Protein AF-A0A0G1D509-F1 (afdb_monomer_lite)

Radius of gyration: 24.74 Å; chains: 1; bounding box: 56×29×66 Å

Sequence (191 aa):
MTIVWFGVMSFALTGGYLISRYLLAGEQLFSRRLDPVLAIIYCVVIVFVLRYLDRSITSQPIVAKLLPVFLIFDALVIGALYTLGPDTGVVSTADAQAMEYVWQHDKNQPRHCVIADTYPLLALEAISHKQIIGGGFPINEYFAQPELQAIWRKANGTLSASDLQAAFLATGANNCWIVKNGTILNKTDKN

Foldseek 3Di:
DVVVVLVVVLVVLVVVLCCLPPVDPDDCPVNVVCVVVNVVSVVVVVVVVVVCVVVPVDDDPPCVVVVVVVVVVVVVVVVVCVVVDPPPDACDPLLLVLLLVQCVVCVPFPWFAEQEDPRSQVSNCVNSVNPQHPRQFDQDPRRDRVLSVVLNVCVVDDRDPVNVVSRCVRGVGQKHWYADPSDIDIDGDDD

Structure (mmCIF, N/CA/C/O backbone):
data_AF-A0A0G1D509-F1
#
_entry.id   AF-A0A0G1D509-F1
#
loop_
_atom_site.group_PDB
_atom_site.id
_atom_site.type_symbol
_atom_site.label_atom_id
_atom_site.label_alt_id
_atom_site.label_comp_id
_atom_site.label_asym_id
_atom_site.label_entity_id
_atom_site.label_seq_id
_atom_site.pdbx_PDB_ins_code
_atom_site.Cartn_x
_atom_site.Cartn_y
_atom_site.Cartn_z
_atom_site.occupancy
_atom_site.B_iso_or_equiv
_atom_site.auth_seq_id
_atom_site.auth_comp_id
_atom_site.auth_asym_id
_atom_site.auth_atom_id
_atom_site.pdbx_PDB_model_num
ATOM 1 N N . MET A 1 1 ? 15.256 -0.912 -42.390 1.00 46.16 1 MET A N 1
ATOM 2 C CA . MET A 1 1 ? 13.897 -0.358 -42.178 1.00 46.16 1 MET A CA 1
ATOM 3 C C . MET A 1 1 ? 13.283 -0.809 -40.851 1.00 46.16 1 MET A C 1
ATOM 5 O O . MET A 1 1 ? 12.718 0.019 -40.159 1.00 46.16 1 MET A O 1
ATOM 9 N N . THR A 1 2 ? 13.452 -2.069 -40.439 1.00 59.09 2 THR A N 1
ATOM 10 C CA . THR A 1 2 ? 12.907 -2.632 -39.183 1.00 59.09 2 THR A CA 1
ATOM 11 C C . THR A 1 2 ? 13.470 -2.020 -37.892 1.00 59.09 2 THR A C 1
ATOM 13 O O . THR A 1 2 ? 12.724 -1.813 -36.944 1.00 59.09 2 THR A O 1
ATOM 16 N N . ILE A 1 3 ? 14.760 -1.670 -37.861 1.00 59.12 3 ILE A N 1
ATOM 17 C CA . ILE A 1 3 ? 15.440 -1.157 -36.652 1.00 59.12 3 ILE A CA 1
ATOM 18 C C . ILE A 1 3 ? 14.919 0.225 -36.229 1.00 59.12 3 ILE A C 1
ATOM 20 O O . ILE A 1 3 ? 14.718 0.470 -35.044 1.00 59.12 3 ILE A O 1
ATOM 24 N N . VAL A 1 4 ? 14.658 1.115 -37.193 1.00 66.44 4 VAL A N 1
ATOM 25 C CA . VAL A 1 4 ? 14.143 2.468 -36.915 1.00 66.44 4 VAL A CA 1
ATOM 26 C C . VAL A 1 4 ? 12.749 2.388 -36.295 1.00 66.44 4 VAL A C 1
ATOM 28 O O . VAL A 1 4 ? 12.486 3.046 -35.296 1.00 66.44 4 VAL A O 1
ATOM 31 N N . TRP A 1 5 ? 11.887 1.517 -36.822 1.00 67.06 5 TRP A N 1
ATOM 32 C CA . TRP A 1 5 ? 10.554 1.280 -36.265 1.00 67.06 5 TRP A CA 1
ATOM 33 C C . TRP A 1 5 ? 10.597 0.685 -34.859 1.00 67.06 5 TRP A C 1
ATOM 35 O O . TRP A 1 5 ? 9.824 1.107 -34.005 1.00 67.06 5 TRP A O 1
ATOM 45 N N . PHE A 1 6 ? 11.529 -0.234 -34.595 1.00 65.75 6 PHE A N 1
ATOM 46 C CA . PHE A 1 6 ? 11.705 -0.813 -33.262 1.00 65.75 6 PHE A CA 1
ATOM 47 C C . PHE A 1 6 ? 12.167 0.235 -32.240 1.00 65.75 6 PHE A C 1
ATOM 49 O O . PHE A 1 6 ? 11.640 0.293 -31.132 1.00 65.75 6 PHE A O 1
ATOM 56 N N . GLY A 1 7 ? 13.094 1.115 -32.637 1.00 68.44 7 GLY A N 1
ATOM 57 C CA . GLY A 1 7 ? 13.535 2.241 -31.811 1.00 68.44 7 GLY A CA 1
ATOM 58 C C . GLY A 1 7 ? 12.410 3.237 -31.520 1.00 68.44 7 GLY A C 1
ATOM 59 O O . GLY A 1 7 ? 12.233 3.637 -30.373 1.00 68.44 7 GLY A O 1
ATOM 60 N N . VAL A 1 8 ? 11.602 3.580 -32.530 1.00 74.75 8 VAL A N 1
ATOM 61 C CA . VAL A 1 8 ? 10.430 4.459 -32.368 1.00 74.75 8 VAL A CA 1
ATOM 62 C C . VAL A 1 8 ? 9.393 3.833 -31.432 1.00 74.75 8 VAL A C 1
ATOM 64 O O . VAL A 1 8 ? 8.897 4.517 -30.541 1.00 74.75 8 VAL A O 1
ATOM 67 N N . MET A 1 9 ? 9.104 2.534 -31.575 1.00 72.56 9 MET A N 1
ATOM 68 C CA . MET A 1 9 ? 8.184 1.823 -30.678 1.00 72.56 9 MET A CA 1
ATOM 69 C C . MET A 1 9 ? 8.702 1.796 -29.241 1.00 72.56 9 MET A C 1
ATOM 71 O O . MET A 1 9 ? 7.949 2.100 -28.321 1.00 72.56 9 MET A O 1
ATOM 75 N N . SER A 1 10 ? 9.983 1.473 -29.043 1.00 71.94 10 SER A N 1
ATOM 76 C CA . SER A 1 10 ? 10.589 1.432 -27.711 1.00 71.94 10 SER A CA 1
ATOM 77 C C . SER A 1 10 ? 10.540 2.805 -27.044 1.00 71.94 10 SER A C 1
ATOM 79 O O . SER A 1 10 ? 10.120 2.910 -25.899 1.00 71.94 10 SER A O 1
ATOM 81 N N . PHE A 1 11 ? 10.895 3.867 -27.771 1.00 76.88 11 PHE A N 1
ATOM 82 C CA . PHE A 1 11 ? 10.866 5.226 -27.235 1.00 76.88 11 PHE A CA 1
ATOM 83 C C . PHE A 1 11 ? 9.441 5.687 -26.897 1.00 76.88 11 PHE A C 1
ATOM 85 O O . PHE A 1 11 ? 9.217 6.266 -25.836 1.00 76.88 11 PHE A O 1
ATOM 92 N N . ALA A 1 12 ? 8.463 5.385 -27.757 1.00 76.38 12 ALA A N 1
ATOM 93 C CA . ALA A 1 12 ? 7.059 5.707 -27.507 1.00 76.38 12 ALA A CA 1
ATOM 94 C C . ALA A 1 12 ? 6.503 4.970 -26.277 1.00 76.38 12 ALA A C 1
ATOM 96 O O . ALA A 1 12 ? 5.776 5.563 -25.482 1.00 76.38 12 ALA A O 1
ATOM 97 N N . LEU A 1 13 ? 6.873 3.699 -26.089 1.00 73.62 13 LEU A N 1
ATOM 98 C CA . LEU A 1 13 ? 6.431 2.893 -24.951 1.00 73.62 13 LEU A CA 1
ATOM 99 C C . LEU A 1 13 ? 7.068 3.356 -23.637 1.00 73.62 13 LEU A C 1
ATOM 101 O O . LEU A 1 13 ? 6.350 3.541 -22.655 1.00 73.62 13 LEU A O 1
ATOM 105 N N . THR A 1 14 ? 8.377 3.620 -23.617 1.00 70.44 14 THR A N 1
ATOM 106 C CA . THR A 1 14 ? 9.065 4.146 -22.425 1.00 70.44 14 THR A CA 1
ATOM 107 C C . THR A 1 14 ? 8.585 5.560 -22.080 1.00 70.44 14 THR A C 1
ATOM 109 O O . THR A 1 14 ? 8.358 5.872 -20.911 1.00 70.44 14 THR A O 1
ATOM 112 N N . GLY A 1 15 ? 8.353 6.410 -23.086 1.00 74.81 15 GLY A N 1
ATOM 113 C CA . GLY A 1 15 ? 7.783 7.745 -22.893 1.00 74.81 15 GLY A CA 1
ATOM 114 C C . GLY A 1 15 ? 6.358 7.698 -22.336 1.00 74.81 15 GLY A C 1
ATOM 115 O O . GLY A 1 15 ? 6.052 8.382 -21.360 1.00 74.81 15 GLY A O 1
ATOM 116 N N . GLY A 1 16 ? 5.501 6.841 -22.899 1.00 72.50 16 GLY A N 1
ATOM 117 C CA . GLY A 1 16 ? 4.141 6.622 -22.403 1.00 72.50 16 GLY A CA 1
ATOM 118 C C . GLY A 1 16 ? 4.114 6.091 -20.968 1.00 72.50 16 GLY A C 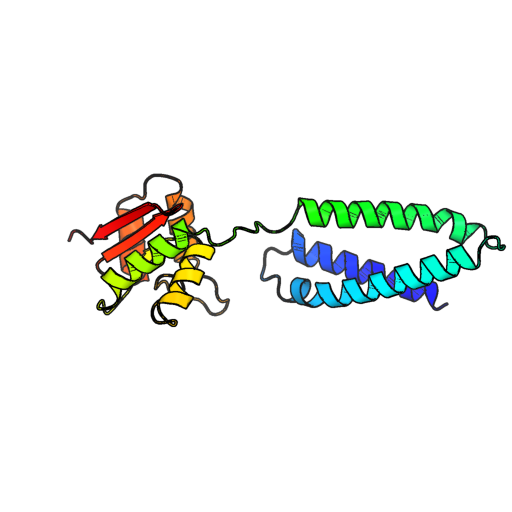1
ATOM 119 O O . GLY A 1 16 ? 3.304 6.543 -20.161 1.00 72.50 16 GLY A O 1
ATOM 120 N N . TYR A 1 17 ? 5.044 5.198 -20.623 1.00 69.25 17 TYR A N 1
ATOM 121 C CA . TYR A 1 17 ? 5.211 4.696 -19.262 1.00 69.25 17 TYR A CA 1
ATOM 122 C C . TYR A 1 17 ? 5.558 5.805 -18.264 1.00 69.25 17 TYR A C 1
ATOM 124 O O . TYR A 1 17 ? 4.909 5.924 -17.226 1.00 69.25 17 TYR A O 1
ATOM 132 N N . LEU A 1 18 ? 6.545 6.646 -18.590 1.00 69.56 18 LEU A N 1
ATOM 133 C CA . LEU A 1 18 ? 6.973 7.751 -17.728 1.00 69.56 18 LEU A CA 1
ATOM 134 C C . LEU A 1 18 ? 5.858 8.779 -17.523 1.00 69.56 18 LEU A C 1
ATOM 136 O O . LEU A 1 18 ? 5.592 9.177 -16.389 1.00 69.56 18 LEU A O 1
ATOM 140 N N . ILE A 1 19 ? 5.169 9.164 -18.600 1.00 71.31 19 ILE A N 1
ATOM 141 C CA . ILE A 1 19 ? 4.036 10.092 -18.526 1.00 71.31 19 ILE A CA 1
ATOM 142 C C . ILE A 1 19 ? 2.928 9.488 -17.656 1.00 71.31 19 ILE A C 1
ATOM 144 O O . ILE A 1 19 ? 2.449 10.134 -16.725 1.00 71.31 19 ILE A O 1
ATOM 148 N N . SER A 1 20 ? 2.574 8.222 -17.887 1.00 66.81 20 SER A N 1
ATOM 149 C CA . SER A 1 20 ? 1.531 7.541 -17.118 1.00 66.81 20 SER A CA 1
ATOM 150 C C . SER A 1 20 ? 1.877 7.362 -15.641 1.00 66.81 20 SER A C 1
ATOM 152 O O . SER A 1 20 ? 0.960 7.337 -14.827 1.00 66.81 20 SER A O 1
ATOM 154 N N . ARG A 1 21 ? 3.154 7.178 -15.290 1.00 65.62 21 ARG A N 1
ATOM 155 C CA . ARG A 1 21 ? 3.567 6.867 -13.915 1.00 65.62 21 ARG A CA 1
ATOM 156 C C . ARG A 1 21 ? 3.859 8.112 -13.076 1.00 65.62 21 ARG A C 1
ATOM 158 O O . ARG A 1 21 ? 3.594 8.084 -11.878 1.00 65.62 21 ARG A O 1
ATOM 165 N N . TYR A 1 22 ? 4.383 9.178 -13.688 1.00 64.00 22 TYR A N 1
ATOM 166 C CA . TYR A 1 22 ? 4.860 10.370 -12.971 1.00 64.00 22 TYR A CA 1
ATOM 167 C C . TYR A 1 22 ? 4.062 11.651 -13.247 1.00 64.00 22 TYR A C 1
ATOM 169 O O . TYR A 1 22 ? 4.035 12.526 -12.386 1.00 64.00 22 TYR A O 1
ATOM 177 N N . LEU A 1 23 ? 3.424 11.791 -14.417 1.00 63.00 23 LEU A N 1
ATOM 178 C CA . LEU A 1 23 ? 2.648 12.992 -14.771 1.00 63.00 23 LEU A CA 1
ATOM 179 C C . LEU A 1 23 ? 1.145 12.813 -14.531 1.00 63.00 23 LEU A C 1
ATOM 181 O O . LEU A 1 23 ? 0.482 13.752 -14.094 1.00 63.00 23 LEU A O 1
ATOM 185 N N . LEU A 1 24 ? 0.597 11.623 -14.791 1.00 60.22 24 LEU A N 1
ATOM 186 C CA . LEU A 1 24 ? -0.797 11.316 -14.473 1.00 60.22 24 LEU A CA 1
ATOM 187 C C . LEU A 1 24 ? -0.917 10.819 -13.028 1.00 60.22 24 LEU A C 1
ATOM 189 O O . LEU A 1 24 ? -0.573 9.683 -12.710 1.00 60.22 24 LEU A O 1
ATOM 193 N N . ALA A 1 25 ? -1.442 11.675 -12.152 1.00 47.66 25 ALA A N 1
ATOM 194 C CA . ALA A 1 25 ? -1.875 11.287 -10.814 1.00 47.66 25 ALA A CA 1
ATOM 195 C C . ALA A 1 25 ? -3.217 10.536 -10.916 1.00 47.66 25 ALA A C 1
ATOM 197 O O . ALA A 1 25 ? -4.285 11.141 -10.875 1.00 47.66 25 ALA A O 1
ATOM 198 N N . GLY A 1 26 ? -3.157 9.218 -11.115 1.00 58.62 26 GLY A N 1
ATOM 199 C CA . GLY A 1 26 ? -4.321 8.336 -11.234 1.00 58.62 26 GLY A CA 1
ATOM 200 C C . GLY A 1 26 ? -3.933 6.856 -11.170 1.00 58.62 26 GLY A C 1
ATOM 201 O O . GLY A 1 26 ? -2.751 6.523 -11.083 1.00 58.62 26 GLY A O 1
ATOM 202 N N . GLU A 1 27 ? -4.923 5.960 -11.186 1.00 53.75 27 GLU A N 1
ATOM 203 C CA . GLU A 1 27 ? -4.713 4.511 -11.076 1.00 53.75 27 GLU A CA 1
ATOM 204 C C . GLU A 1 27 ? -3.703 3.987 -12.113 1.00 53.75 27 GLU A C 1
ATOM 206 O O . GLU A 1 27 ? -3.937 3.993 -13.322 1.00 53.75 27 GLU A O 1
ATOM 211 N N . GLN A 1 28 ? -2.577 3.459 -11.631 1.00 59.22 28 GLN A N 1
ATOM 212 C CA . GLN A 1 28 ? -1.469 2.953 -12.450 1.00 59.22 28 GLN A CA 1
ATOM 213 C C . GLN A 1 28 ? -1.750 1.565 -13.068 1.00 59.22 28 GLN A C 1
ATOM 215 O O . GLN A 1 28 ? -0.838 0.768 -13.277 1.00 59.22 28 GLN A O 1
ATOM 220 N N . LEU A 1 29 ? -3.011 1.237 -13.372 1.00 51.28 29 LEU A N 1
ATOM 221 C CA . LEU A 1 29 ? -3.406 -0.058 -13.948 1.00 51.28 29 LEU A CA 1
ATOM 222 C C . LEU A 1 29 ? -2.736 -0.316 -15.304 1.00 51.28 29 LEU A C 1
ATOM 224 O O . LEU A 1 29 ? -2.308 -1.438 -15.577 1.00 51.28 29 LEU A O 1
ATOM 228 N N . PHE A 1 30 ? -2.615 0.720 -16.138 1.00 52.19 30 PHE A N 1
ATOM 229 C CA . PHE A 1 30 ? -1.952 0.615 -17.437 1.00 52.19 30 PHE A CA 1
ATOM 230 C C . PHE A 1 30 ? -0.434 0.484 -17.313 1.00 52.19 30 PHE A C 1
ATOM 232 O O . PHE A 1 30 ? 0.132 -0.383 -17.973 1.00 52.19 30 PHE A O 1
ATOM 239 N N . SER A 1 31 ? 0.228 1.265 -16.449 1.00 59.69 31 SER A N 1
ATOM 240 C CA . SER A 1 31 ? 1.685 1.146 -16.279 1.00 59.69 31 SER A CA 1
ATOM 241 C C . SER A 1 31 ? 2.066 -0.204 -15.661 1.00 59.69 31 SER A C 1
ATOM 243 O O . SER A 1 31 ? 2.977 -0.862 -16.155 1.00 59.69 31 SER A O 1
ATOM 245 N N . ARG A 1 32 ? 1.277 -0.705 -14.699 1.00 57.41 32 ARG A N 1
ATOM 246 C CA . ARG A 1 32 ? 1.476 -2.024 -14.077 1.00 57.41 32 ARG A CA 1
ATOM 247 C C . ARG A 1 32 ? 1.313 -3.184 -15.065 1.00 57.41 32 ARG A C 1
ATOM 249 O O . ARG A 1 32 ? 1.954 -4.218 -14.913 1.00 57.41 32 ARG A O 1
ATOM 256 N N . ARG A 1 33 ? 0.466 -3.026 -16.089 1.00 58.03 33 ARG A N 1
ATOM 257 C CA . ARG A 1 33 ? 0.326 -3.994 -17.196 1.00 58.03 33 ARG A CA 1
ATOM 258 C C . ARG A 1 33 ? 1.384 -3.813 -18.287 1.00 58.03 33 ARG A C 1
ATOM 260 O O . ARG A 1 33 ? 1.625 -4.752 -19.042 1.00 58.03 33 ARG A O 1
ATOM 267 N N . LEU A 1 34 ? 2.013 -2.641 -18.370 1.00 65.94 34 LEU A N 1
ATOM 268 C CA . LEU A 1 34 ? 3.087 -2.348 -19.318 1.00 65.94 34 LEU A CA 1
ATOM 269 C C . LEU A 1 34 ? 4.451 -2.875 -18.838 1.00 65.94 34 LEU A C 1
ATOM 271 O O . LEU A 1 34 ? 5.291 -3.177 -19.680 1.00 65.94 34 LEU A O 1
ATOM 275 N N . ASP A 1 35 ? 4.655 -3.054 -17.528 1.00 65.94 35 ASP A N 1
ATOM 276 C CA . ASP A 1 35 ? 5.882 -3.622 -16.937 1.00 65.94 35 ASP A CA 1
ATOM 277 C C . ASP A 1 35 ? 6.350 -4.935 -17.609 1.00 65.94 35 ASP A C 1
ATOM 279 O O . ASP A 1 35 ? 7.491 -4.988 -18.079 1.00 65.94 35 ASP A O 1
ATOM 283 N N . PRO A 1 36 ? 5.516 -5.991 -17.745 1.00 64.56 36 PRO A N 1
ATOM 284 C CA . PRO A 1 36 ? 5.942 -7.222 -18.415 1.00 64.56 36 PRO A CA 1
ATOM 285 C C . PRO A 1 36 ? 6.199 -7.031 -19.918 1.00 64.56 36 PRO A C 1
ATOM 287 O O . PRO A 1 36 ? 7.058 -7.705 -20.486 1.00 64.56 36 PRO A O 1
ATOM 290 N N . VAL A 1 37 ? 5.494 -6.101 -20.573 1.00 72.06 37 VAL A N 1
ATOM 291 C CA . VAL A 1 37 ? 5.685 -5.798 -22.003 1.00 72.06 37 VAL A CA 1
ATOM 292 C C . VAL A 1 37 ? 7.029 -5.105 -22.229 1.00 72.06 37 VAL A C 1
ATOM 294 O O . VAL A 1 37 ? 7.776 -5.491 -23.129 1.00 72.06 37 VAL A O 1
ATOM 297 N N . LEU A 1 38 ? 7.373 -4.131 -21.383 1.00 67.38 38 LEU A N 1
ATOM 298 C CA . LEU A 1 38 ? 8.674 -3.468 -21.398 1.00 67.38 38 LEU A CA 1
ATOM 299 C C . LEU A 1 38 ? 9.801 -4.462 -21.113 1.00 67.38 38 LEU A C 1
ATOM 301 O O . LEU A 1 38 ? 10.796 -4.456 -21.832 1.00 67.38 38 LEU A O 1
ATOM 305 N N . ALA A 1 39 ? 9.630 -5.367 -20.144 1.00 70.25 39 ALA A N 1
ATOM 306 C CA . ALA A 1 39 ? 10.624 -6.396 -19.840 1.00 70.25 39 ALA A CA 1
ATOM 307 C C . ALA A 1 39 ? 10.943 -7.283 -21.058 1.00 70.25 39 ALA A C 1
ATOM 309 O O . ALA A 1 39 ? 12.111 -7.521 -21.361 1.00 70.25 39 ALA A O 1
ATOM 310 N N . ILE A 1 40 ? 9.924 -7.719 -21.809 1.00 73.00 40 ILE A N 1
ATOM 311 C CA . ILE A 1 40 ? 10.120 -8.514 -23.032 1.00 73.00 40 ILE A CA 1
ATOM 312 C C . ILE A 1 40 ? 10.859 -7.703 -24.104 1.00 73.00 40 ILE A C 1
ATOM 314 O O . ILE A 1 40 ? 11.787 -8.219 -24.730 1.00 73.00 40 ILE A O 1
ATOM 318 N N . ILE A 1 41 ? 10.484 -6.437 -24.306 1.00 73.12 41 ILE A N 1
ATOM 319 C CA . ILE A 1 41 ? 11.158 -5.548 -25.265 1.00 73.12 41 ILE A CA 1
ATOM 320 C C . ILE A 1 41 ? 12.630 -5.372 -24.879 1.00 73.12 41 ILE A C 1
ATOM 322 O O . ILE A 1 41 ? 13.500 -5.510 -25.739 1.00 73.12 41 ILE A O 1
ATOM 326 N N . TYR A 1 42 ? 12.923 -5.169 -23.594 1.00 74.06 42 TYR A N 1
ATOM 327 C CA . TYR A 1 42 ? 14.289 -5.089 -23.087 1.00 74.06 42 TYR A CA 1
ATOM 328 C C . TYR A 1 42 ? 15.072 -6.383 -23.298 1.00 74.06 42 TYR A C 1
ATOM 330 O O . TYR A 1 42 ? 16.204 -6.330 -23.775 1.00 74.06 42 TYR A O 1
ATOM 338 N N . CYS A 1 43 ? 14.482 -7.553 -23.045 1.00 72.06 43 CYS A N 1
ATOM 339 C CA . CYS A 1 43 ? 15.130 -8.832 -23.338 1.00 72.06 43 CYS A CA 1
ATOM 340 C C . CYS A 1 43 ? 15.473 -8.977 -24.829 1.00 72.06 43 CYS A C 1
ATOM 342 O O . CYS A 1 43 ? 16.577 -9.408 -25.163 1.00 72.06 43 CYS A O 1
ATOM 344 N N . VAL A 1 44 ? 14.568 -8.583 -25.732 1.00 75.31 44 VAL A N 1
ATOM 345 C CA . VAL A 1 44 ? 14.817 -8.610 -27.183 1.00 75.31 44 VAL A CA 1
ATOM 346 C C . VAL A 1 44 ? 15.945 -7.650 -27.564 1.00 75.31 44 VAL A C 1
ATOM 348 O O . VAL A 1 44 ? 16.834 -8.033 -28.326 1.00 75.31 44 VAL A O 1
ATOM 351 N N . VAL A 1 45 ? 15.951 -6.435 -27.007 1.00 74.75 45 VAL A N 1
ATOM 352 C CA . VAL A 1 45 ? 17.018 -5.449 -27.229 1.00 74.75 45 VAL A CA 1
ATOM 353 C C . VAL A 1 45 ? 18.358 -5.980 -26.719 1.00 74.75 45 VAL A C 1
ATOM 355 O O . VAL A 1 45 ? 19.328 -5.946 -27.468 1.00 74.75 45 VAL A O 1
ATOM 358 N N . ILE A 1 46 ? 18.424 -6.551 -25.514 1.00 72.44 46 ILE A N 1
ATOM 359 C CA . ILE A 1 46 ? 19.658 -7.119 -24.948 1.00 72.44 46 ILE A CA 1
ATOM 360 C C . ILE A 1 46 ? 20.181 -8.270 -25.812 1.00 72.44 46 ILE A C 1
ATOM 362 O O . ILE A 1 46 ? 21.352 -8.269 -26.181 1.00 72.44 46 ILE A O 1
ATOM 366 N N . VAL A 1 47 ? 19.332 -9.230 -26.198 1.00 73.00 47 VAL A N 1
ATOM 367 C CA . VAL A 1 47 ? 19.740 -10.348 -27.070 1.00 73.00 47 VAL A CA 1
ATOM 368 C C . VAL A 1 47 ? 20.244 -9.836 -28.420 1.00 73.00 47 VAL A C 1
ATOM 370 O O . VAL A 1 47 ? 21.234 -10.347 -28.948 1.00 73.00 47 VAL A O 1
ATOM 373 N N . PHE A 1 48 ? 19.601 -8.806 -28.972 1.00 70.62 48 PHE A N 1
ATOM 374 C CA . PHE A 1 48 ? 20.019 -8.179 -30.222 1.00 70.62 48 PHE A CA 1
ATOM 375 C C . PHE A 1 48 ? 21.360 -7.445 -30.083 1.00 70.62 48 PHE A C 1
ATOM 377 O O . PHE A 1 48 ? 22.235 -7.606 -30.933 1.00 70.62 48 PHE A O 1
ATOM 384 N N . VAL A 1 49 ? 21.555 -6.695 -28.996 1.00 68.75 49 VAL A N 1
ATOM 385 C CA . VAL A 1 49 ? 22.812 -6.008 -28.673 1.00 68.75 49 VAL A CA 1
ATOM 386 C C . VAL A 1 49 ? 23.947 -7.008 -28.477 1.00 68.75 49 VAL A C 1
ATOM 388 O O . VAL A 1 49 ? 25.009 -6.826 -29.062 1.00 68.75 49 VAL A O 1
ATOM 391 N N . LEU A 1 50 ? 23.724 -8.094 -27.736 1.00 69.19 50 LEU A N 1
ATOM 392 C CA . LEU A 1 50 ? 24.720 -9.149 -27.532 1.00 69.19 50 LEU A CA 1
ATOM 393 C C . LEU A 1 50 ? 25.089 -9.838 -28.852 1.00 69.19 50 LEU A C 1
ATOM 395 O O . LEU A 1 50 ? 26.269 -10.000 -29.144 1.00 69.19 50 LEU A O 1
ATOM 399 N N . ARG A 1 51 ? 24.101 -10.164 -29.699 1.00 66.19 51 ARG A N 1
ATOM 400 C CA . ARG A 1 51 ? 24.327 -10.696 -31.059 1.00 66.19 51 ARG A CA 1
ATOM 401 C C . ARG A 1 51 ? 25.091 -9.717 -31.954 1.00 66.19 51 ARG A C 1
ATOM 403 O O . ARG A 1 51 ? 25.840 -10.148 -32.827 1.00 66.19 51 ARG A O 1
ATOM 410 N N . TYR A 1 52 ? 24.879 -8.413 -31.779 1.00 63.03 52 TYR A N 1
ATOM 411 C CA . TYR A 1 52 ? 25.564 -7.376 -32.547 1.00 63.03 52 TYR A CA 1
ATOM 412 C C . TYR A 1 52 ? 27.000 -7.154 -32.061 1.00 63.03 52 TYR A C 1
ATOM 414 O O . TYR A 1 52 ? 27.894 -7.029 -32.890 1.00 63.03 52 TYR A O 1
ATOM 422 N N . LEU A 1 53 ? 27.239 -7.161 -30.746 1.00 63.62 53 LEU A N 1
ATOM 423 C CA . LEU A 1 53 ? 28.582 -7.132 -30.156 1.00 63.62 53 LEU A CA 1
ATOM 424 C C . LEU A 1 53 ? 29.399 -8.354 -30.591 1.00 63.62 53 LEU A C 1
ATOM 426 O O . LEU A 1 53 ? 30.543 -8.197 -31.007 1.00 63.62 53 LEU A O 1
ATOM 430 N N . ASP A 1 54 ? 28.779 -9.535 -30.599 1.00 66.25 54 ASP A N 1
ATOM 431 C CA . ASP A 1 54 ? 29.380 -10.787 -31.076 1.00 66.25 54 ASP A CA 1
ATOM 432 C C . ASP A 1 54 ? 29.737 -10.729 -32.575 1.00 66.25 54 ASP A C 1
ATOM 434 O O . ASP A 1 54 ? 30.792 -11.194 -33.003 1.00 66.25 54 ASP A O 1
ATOM 438 N N . ARG A 1 55 ? 28.908 -10.068 -33.399 1.00 55.97 55 ARG A N 1
ATOM 439 C CA . ARG A 1 55 ? 29.190 -9.881 -34.832 1.00 55.97 55 ARG A CA 1
ATOM 440 C C . ARG A 1 55 ? 30.021 -8.647 -35.176 1.00 55.97 55 ARG A C 1
ATOM 442 O O . ARG A 1 55 ? 30.427 -8.544 -36.334 1.00 55.97 55 ARG A O 1
ATOM 449 N N . SER A 1 56 ? 30.307 -7.735 -34.240 1.00 50.59 56 SER A N 1
ATOM 450 C CA . SER A 1 56 ? 30.868 -6.415 -34.553 1.00 50.59 56 SER A CA 1
ATOM 451 C C . SER A 1 56 ? 32.226 -6.100 -33.905 1.00 50.59 56 SER A C 1
ATOM 453 O O . SER A 1 56 ? 32.425 -5.039 -33.318 1.00 50.59 56 SER A O 1
ATOM 455 N N . ILE A 1 57 ? 33.206 -6.929 -34.258 1.00 49.00 57 ILE A N 1
ATOM 456 C CA . ILE A 1 57 ? 34.482 -6.473 -34.852 1.00 49.00 57 ILE A CA 1
ATOM 457 C C . ILE A 1 57 ? 34.253 -5.956 -36.316 1.00 49.00 57 ILE A C 1
ATOM 459 O O . ILE A 1 57 ? 35.179 -5.784 -37.099 1.00 49.00 57 ILE A O 1
ATOM 463 N N . THR A 1 58 ? 33.014 -5.636 -36.726 1.00 53.03 58 THR A N 1
ATOM 464 C CA . THR A 1 58 ? 32.582 -5.585 -38.136 1.00 53.03 58 THR A 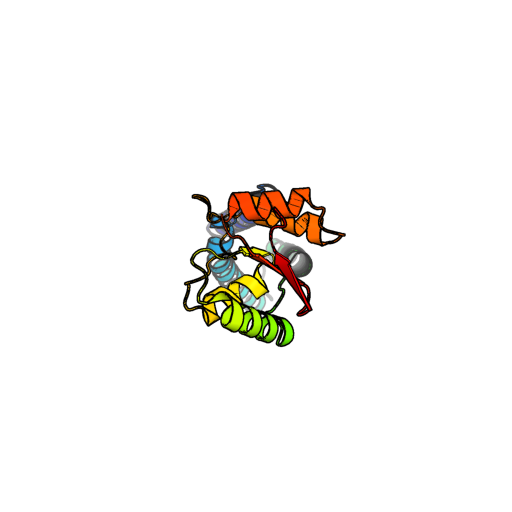CA 1
ATOM 465 C C . THR A 1 58 ? 31.784 -4.321 -38.509 1.00 53.03 58 THR A C 1
ATOM 467 O O . THR A 1 58 ? 30.573 -4.214 -38.336 1.00 53.03 58 THR A O 1
ATOM 470 N N . SER A 1 59 ? 32.495 -3.418 -39.188 1.00 56.59 59 SER A N 1
ATOM 471 C CA . SER A 1 59 ? 32.121 -2.603 -40.366 1.00 56.59 59 SER A CA 1
ATOM 472 C C . SER A 1 59 ? 31.062 -1.483 -40.341 1.00 56.59 59 SER A C 1
ATOM 474 O O . SER A 1 59 ? 31.069 -0.703 -41.292 1.00 56.59 59 SER A O 1
ATOM 476 N N . GLN A 1 60 ? 30.201 -1.306 -39.328 1.00 59.53 60 GLN A N 1
ATOM 477 C CA . GLN A 1 60 ? 29.241 -0.174 -39.327 1.00 59.53 60 GLN A CA 1
ATOM 478 C C . GLN A 1 60 ? 29.528 0.880 -38.234 1.00 59.53 60 GLN A C 1
ATOM 480 O O . GLN A 1 60 ? 29.188 0.674 -37.066 1.00 59.53 60 GLN A O 1
ATOM 485 N N . PRO A 1 61 ? 30.112 2.047 -38.590 1.00 63.16 61 PRO A N 1
ATOM 486 C CA . PRO A 1 61 ? 30.682 2.996 -37.624 1.00 63.16 61 PRO A CA 1
ATOM 487 C C . PRO A 1 61 ? 29.647 3.815 -36.839 1.00 63.16 61 PRO A C 1
ATOM 489 O O . PRO A 1 61 ? 29.969 4.354 -35.783 1.00 63.16 61 PRO A O 1
ATOM 492 N N . ILE A 1 62 ? 28.414 3.937 -37.338 1.00 64.69 62 ILE A N 1
ATOM 493 C CA . ILE A 1 62 ? 27.367 4.758 -36.705 1.00 64.69 62 ILE A CA 1
ATOM 494 C C . ILE A 1 62 ? 26.714 4.008 -35.538 1.00 64.69 62 ILE A C 1
ATOM 496 O O . ILE A 1 62 ? 26.550 4.564 -34.454 1.00 64.69 62 ILE A O 1
ATOM 500 N N . VAL A 1 63 ? 26.401 2.724 -35.727 1.00 59.94 63 VAL A N 1
ATOM 501 C CA . VAL A 1 63 ? 25.750 1.894 -34.701 1.00 59.94 63 VAL A CA 1
ATOM 502 C C . VAL A 1 63 ? 26.694 1.640 -33.521 1.00 59.94 63 VAL A C 1
ATOM 504 O O . VAL A 1 63 ? 26.268 1.724 -32.372 1.00 59.94 63 VAL A O 1
ATOM 507 N N . ALA A 1 64 ? 27.993 1.442 -33.783 1.00 63.47 64 ALA A N 1
ATOM 508 C CA . ALA A 1 64 ? 29.011 1.273 -32.742 1.00 63.47 64 ALA A CA 1
ATOM 509 C C . ALA A 1 64 ? 29.162 2.504 -31.824 1.00 63.47 64 ALA A C 1
ATOM 511 O O . ALA A 1 64 ? 29.509 2.359 -30.656 1.00 63.47 64 ALA A O 1
ATOM 512 N N . LYS A 1 65 ? 28.877 3.712 -32.332 1.00 67.19 65 LYS A N 1
ATOM 513 C CA . LYS A 1 65 ? 28.938 4.959 -31.550 1.00 67.19 65 LYS A CA 1
ATOM 514 C C . LYS A 1 65 ? 27.660 5.233 -30.756 1.00 67.19 65 LYS A C 1
ATOM 516 O O . LYS A 1 65 ? 27.738 5.796 -29.671 1.00 67.19 65 LYS A O 1
ATOM 521 N N . LEU A 1 66 ? 26.497 4.842 -31.279 1.00 67.31 66 LEU A N 1
ATOM 522 C CA . LEU A 1 66 ? 25.199 5.097 -30.640 1.00 67.31 66 LEU A CA 1
ATOM 523 C C . LEU A 1 66 ? 24.829 4.055 -29.576 1.00 67.31 66 LEU A C 1
ATOM 525 O O . LEU A 1 66 ? 24.142 4.388 -28.614 1.00 67.31 66 LEU A O 1
ATOM 529 N N . LEU A 1 67 ? 25.311 2.818 -29.712 1.00 69.00 67 LEU A N 1
ATOM 530 C CA . LEU A 1 67 ? 25.054 1.739 -28.758 1.00 69.00 67 LEU A CA 1
ATOM 531 C C . LEU A 1 67 ? 25.456 2.063 -27.301 1.00 69.00 67 LEU A C 1
ATOM 533 O O . LEU A 1 67 ? 24.615 1.887 -26.421 1.00 69.00 67 LEU A O 1
ATOM 537 N N . PRO A 1 68 ? 26.678 2.555 -27.000 1.00 69.44 68 PRO A N 1
ATOM 538 C CA . PRO A 1 68 ? 27.049 2.882 -25.623 1.00 69.44 68 PRO A CA 1
ATOM 539 C C . PRO A 1 68 ? 26.219 4.040 -25.056 1.00 69.44 68 PRO A C 1
ATOM 541 O O . PRO A 1 68 ? 25.874 4.015 -23.881 1.00 69.44 68 PRO A O 1
ATOM 544 N N . VAL A 1 69 ? 25.838 5.019 -25.885 1.00 72.56 69 VAL A N 1
ATOM 545 C CA . VAL A 1 69 ? 24.970 6.133 -25.467 1.00 72.56 69 VAL A CA 1
ATOM 546 C C . VAL A 1 69 ? 23.590 5.616 -25.065 1.00 72.56 69 VAL A C 1
ATOM 548 O O . VAL A 1 69 ? 23.064 6.020 -24.032 1.00 72.56 69 VAL A O 1
ATOM 551 N N . PHE A 1 70 ? 23.031 4.685 -25.842 1.00 70.56 70 PHE A N 1
ATOM 552 C CA . PHE A 1 70 ? 21.759 4.045 -25.520 1.00 70.56 70 PHE A CA 1
ATOM 553 C C . PHE A 1 70 ? 21.839 3.234 -24.219 1.00 70.56 70 PHE A C 1
ATOM 555 O O . PHE A 1 70 ? 20.981 3.398 -23.362 1.00 70.56 70 PHE A O 1
ATOM 562 N N . LEU A 1 71 ? 22.891 2.429 -24.024 1.00 70.62 71 LEU A N 1
ATOM 563 C CA . LEU A 1 71 ? 23.075 1.642 -22.795 1.00 70.62 71 LEU A CA 1
ATOM 564 C C . LEU A 1 71 ? 23.254 2.519 -21.548 1.00 70.62 71 LEU A C 1
ATOM 566 O O . LEU A 1 71 ? 22.715 2.196 -20.493 1.00 70.62 71 LEU A O 1
ATOM 570 N N . ILE A 1 72 ? 23.984 3.634 -21.659 1.00 75.31 72 ILE A N 1
ATOM 571 C CA . ILE A 1 72 ? 24.157 4.590 -20.555 1.00 75.31 72 ILE A CA 1
ATOM 572 C C . ILE A 1 72 ? 22.826 5.271 -20.224 1.00 75.31 72 ILE A C 1
ATOM 574 O O . ILE A 1 72 ? 22.477 5.386 -19.051 1.00 75.31 72 ILE A O 1
ATOM 578 N N . PHE A 1 73 ? 22.077 5.703 -21.241 1.00 75.81 73 PHE A N 1
ATOM 579 C CA . PHE A 1 73 ? 20.753 6.293 -21.050 1.00 75.81 73 PHE A CA 1
ATOM 580 C C . PHE A 1 73 ? 19.801 5.310 -20.361 1.00 75.81 73 PHE A C 1
ATOM 582 O O . PHE A 1 73 ? 19.126 5.671 -19.402 1.00 75.81 73 PHE A O 1
ATOM 589 N N . ASP A 1 74 ? 19.801 4.055 -20.801 1.00 70.38 74 ASP A N 1
ATOM 590 C CA . ASP A 1 74 ? 18.931 3.017 -20.262 1.00 70.38 74 ASP A CA 1
ATOM 591 C C . ASP A 1 74 ? 19.289 2.648 -18.815 1.00 70.38 74 ASP A C 1
ATOM 593 O O . ASP A 1 74 ? 18.417 2.586 -17.949 1.00 70.38 74 ASP A O 1
ATOM 597 N N . ALA A 1 75 ? 20.584 2.529 -18.504 1.00 73.50 75 ALA A N 1
ATOM 598 C CA . ALA A 1 75 ? 21.060 2.336 -17.135 1.00 73.50 75 ALA A CA 1
ATOM 599 C C . ALA A 1 75 ? 20.639 3.486 -16.203 1.00 73.50 75 ALA A C 1
ATOM 601 O O . ALA A 1 75 ? 20.298 3.253 -15.043 1.00 73.50 75 ALA A O 1
ATOM 602 N N . LEU A 1 76 ? 20.622 4.722 -16.710 1.00 75.44 76 LEU A N 1
ATOM 603 C CA . LEU A 1 76 ? 20.202 5.899 -15.951 1.00 75.44 76 LEU A CA 1
ATOM 604 C C . LEU A 1 76 ? 18.686 5.894 -15.701 1.00 75.44 76 LEU A C 1
ATOM 606 O O . LEU A 1 76 ? 18.253 6.176 -14.585 1.00 75.44 76 LEU A O 1
ATOM 610 N N . VAL A 1 77 ? 17.883 5.507 -16.699 1.00 72.25 77 VAL A N 1
ATOM 611 C CA . VAL A 1 77 ? 16.422 5.368 -16.568 1.00 72.25 77 VAL A CA 1
ATOM 612 C C . VAL A 1 77 ? 16.057 4.241 -15.600 1.00 72.25 77 VAL A C 1
ATOM 614 O O . VAL A 1 77 ? 15.247 4.455 -14.701 1.00 72.25 77 VAL A O 1
ATOM 617 N N . ILE A 1 78 ? 16.680 3.065 -15.721 1.00 68.25 78 ILE A N 1
ATOM 618 C CA . ILE A 1 78 ? 16.464 1.938 -14.801 1.00 68.25 78 ILE A CA 1
ATOM 619 C C . ILE A 1 78 ? 16.887 2.327 -13.380 1.00 68.25 78 ILE A C 1
ATOM 621 O O . ILE A 1 78 ? 16.145 2.080 -12.430 1.00 68.25 78 ILE A O 1
ATOM 625 N N . GLY A 1 79 ? 18.037 2.989 -13.228 1.00 71.19 79 GLY A N 1
ATOM 626 C CA . GLY A 1 79 ? 18.498 3.500 -11.938 1.00 71.19 79 GLY A CA 1
ATOM 627 C C . GLY A 1 79 ? 17.496 4.466 -11.302 1.00 71.19 79 GLY A C 1
ATOM 628 O O . GLY A 1 79 ? 17.168 4.314 -10.129 1.00 71.19 79 GLY A O 1
ATOM 629 N N . ALA A 1 80 ? 16.951 5.404 -12.081 1.00 69.06 80 ALA A N 1
ATOM 630 C CA . ALA A 1 80 ? 15.926 6.335 -11.612 1.00 69.06 80 ALA A CA 1
ATOM 631 C C . ALA A 1 80 ? 14.619 5.626 -11.218 1.00 69.06 80 ALA A C 1
ATOM 633 O O . ALA A 1 80 ? 14.009 5.976 -10.212 1.00 69.06 80 ALA A O 1
ATOM 634 N N . LEU A 1 81 ? 14.197 4.603 -11.966 1.00 64.12 81 LEU A N 1
ATOM 635 C CA . LEU A 1 81 ? 13.008 3.811 -11.632 1.00 64.12 81 LEU A CA 1
ATOM 636 C C . LEU A 1 81 ? 13.181 3.016 -10.331 1.00 64.12 81 LEU A C 1
ATOM 638 O O . LEU A 1 81 ? 12.224 2.889 -9.570 1.00 64.12 81 LEU A O 1
ATOM 642 N N . TYR A 1 82 ? 14.384 2.501 -10.065 1.00 62.09 82 TYR A N 1
ATOM 643 C CA . TYR A 1 82 ? 14.693 1.793 -8.821 1.00 62.09 82 TYR A CA 1
ATOM 644 C C . TYR A 1 82 ? 14.757 2.729 -7.612 1.00 62.09 82 TYR A C 1
ATOM 646 O O . TYR A 1 82 ? 14.270 2.369 -6.544 1.00 62.09 82 TYR A O 1
ATOM 654 N N . THR A 1 83 ? 15.324 3.930 -7.759 1.00 64.81 83 THR A N 1
ATOM 655 C CA . THR A 1 83 ? 15.396 4.900 -6.651 1.00 64.81 83 THR A CA 1
ATOM 656 C C . THR A 1 83 ? 14.057 5.570 -6.362 1.00 64.81 83 THR A C 1
ATOM 658 O O . THR A 1 83 ? 13.793 5.928 -5.219 1.00 64.81 83 THR A O 1
ATOM 661 N N . LEU A 1 84 ? 13.194 5.697 -7.371 1.00 60.72 84 LEU A N 1
ATOM 662 C CA . LEU A 1 84 ? 11.816 6.181 -7.248 1.00 60.72 84 LEU A CA 1
ATOM 663 C C . LEU A 1 84 ? 10.812 5.042 -6.998 1.00 60.72 84 LEU A C 1
ATOM 665 O O . LEU A 1 84 ? 9.609 5.234 -7.193 1.00 60.72 84 LEU A O 1
ATOM 669 N N . GLY A 1 85 ? 11.302 3.852 -6.637 1.00 50.75 85 GLY A N 1
ATOM 670 C CA . GLY A 1 85 ? 10.484 2.669 -6.408 1.00 50.75 85 GLY A CA 1
ATOM 671 C C . GLY A 1 85 ? 9.359 2.927 -5.396 1.00 50.75 85 GLY A C 1
ATOM 672 O O . GLY A 1 85 ? 9.499 3.779 -4.518 1.00 50.75 85 GLY A O 1
ATOM 673 N N . PRO A 1 86 ? 8.221 2.222 -5.528 1.00 50.38 86 PRO A N 1
ATOM 674 C CA . PRO A 1 86 ? 7.100 2.383 -4.610 1.00 50.38 86 PRO A CA 1
ATOM 675 C C . PRO A 1 86 ? 7.542 2.060 -3.182 1.00 50.38 86 PRO A C 1
ATOM 677 O O . PRO A 1 86 ? 8.431 1.235 -2.985 1.00 50.38 86 PRO A O 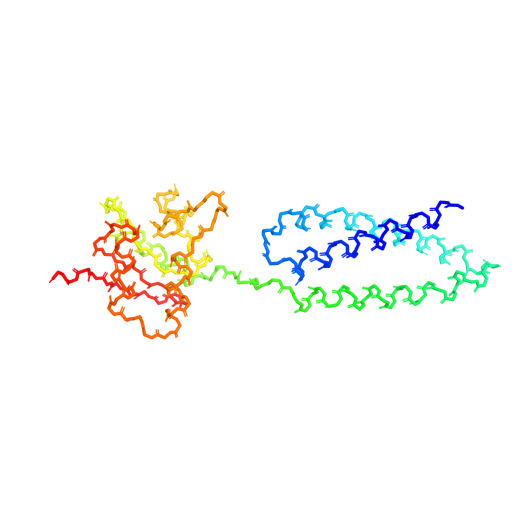1
ATOM 680 N N . ASP A 1 87 ? 6.896 2.689 -2.203 1.00 53.91 87 ASP A N 1
ATOM 681 C CA . ASP A 1 87 ? 7.134 2.427 -0.786 1.00 53.91 87 ASP A CA 1
ATOM 682 C C . ASP A 1 87 ? 6.746 0.969 -0.469 1.00 53.91 87 ASP A C 1
ATOM 684 O O . ASP A 1 87 ? 5.580 0.623 -0.243 1.00 53.91 87 ASP A O 1
ATOM 688 N N . THR A 1 88 ? 7.717 0.060 -0.577 1.00 53.66 88 THR A N 1
ATOM 689 C CA . THR A 1 88 ? 7.535 -1.362 -0.290 1.00 53.66 88 THR A CA 1
ATOM 690 C C . THR A 1 88 ? 7.653 -1.570 1.210 1.00 53.66 88 THR A C 1
ATOM 692 O O . THR A 1 88 ? 8.606 -2.180 1.699 1.00 53.66 88 THR A O 1
ATOM 695 N N . GLY A 1 89 ? 6.677 -1.051 1.953 1.00 60.84 89 GLY A N 1
ATOM 696 C CA . GLY A 1 89 ? 6.400 -1.573 3.280 1.00 60.84 89 GLY A CA 1
ATOM 697 C C . GLY A 1 89 ? 6.144 -3.079 3.181 1.00 60.84 89 GLY A C 1
ATOM 698 O O . GLY A 1 89 ? 5.606 -3.582 2.199 1.00 60.84 89 GLY A O 1
ATOM 699 N N . VAL A 1 90 ? 6.576 -3.836 4.176 1.00 70.62 90 VAL A N 1
ATOM 700 C CA . VAL A 1 90 ? 6.189 -5.240 4.326 1.00 70.62 90 VAL A CA 1
ATOM 701 C C . VAL A 1 90 ? 5.447 -5.364 5.641 1.00 70.62 90 VAL A C 1
ATOM 703 O O . VAL A 1 90 ? 5.742 -4.634 6.586 1.00 70.62 90 VAL A O 1
ATOM 706 N N . VAL A 1 91 ? 4.480 -6.280 5.706 1.00 77.56 91 VAL A N 1
ATOM 707 C CA . VAL A 1 91 ? 3.786 -6.576 6.963 1.00 77.56 91 VAL A CA 1
ATOM 708 C C . VAL A 1 91 ? 4.830 -7.038 7.975 1.00 77.56 91 VAL A C 1
ATOM 710 O O . VAL A 1 91 ? 5.469 -8.076 7.783 1.00 77.56 91 VAL A O 1
ATOM 713 N N . SER A 1 92 ? 5.026 -6.261 9.040 1.00 83.62 92 SER A N 1
ATOM 714 C CA . SER A 1 92 ? 5.905 -6.670 10.130 1.00 83.62 92 SER A CA 1
ATOM 715 C C . SER A 1 92 ? 5.215 -7.726 10.998 1.00 83.62 92 SER A C 1
ATOM 717 O O . SER A 1 92 ? 3.986 -7.814 11.057 1.00 83.62 92 SER A O 1
ATOM 719 N N . THR A 1 93 ? 5.997 -8.531 11.717 1.00 85.06 93 THR A N 1
ATOM 720 C CA . THR A 1 93 ? 5.443 -9.498 12.679 1.00 85.06 93 THR A CA 1
ATOM 721 C C . THR A 1 93 ? 4.628 -8.810 13.775 1.00 85.06 93 THR A C 1
ATOM 723 O O . THR A 1 93 ? 3.624 -9.360 14.220 1.00 85.06 93 THR A O 1
ATOM 726 N N . ALA A 1 94 ? 5.022 -7.595 14.167 1.00 85.50 94 ALA A N 1
ATOM 727 C CA . ALA A 1 94 ? 4.296 -6.777 15.131 1.00 85.50 94 ALA A CA 1
ATOM 728 C C . ALA A 1 94 ? 2.932 -6.322 14.590 1.00 85.50 94 ALA A C 1
ATOM 730 O O . ALA A 1 94 ? 1.942 -6.387 15.313 1.00 85.50 94 ALA A O 1
ATOM 731 N N . ASP A 1 95 ? 2.853 -5.928 13.315 1.00 86.25 95 ASP A N 1
ATOM 732 C CA . ASP A 1 95 ? 1.579 -5.552 12.694 1.00 86.25 95 ASP A CA 1
ATOM 733 C C . ASP A 1 95 ? 0.641 -6.756 12.580 1.00 86.25 95 ASP A C 1
ATOM 735 O O . ASP A 1 95 ? -0.537 -6.646 12.905 1.00 86.25 95 ASP A O 1
ATOM 739 N N . ALA A 1 96 ? 1.160 -7.928 12.202 1.00 88.69 96 ALA A N 1
ATOM 740 C CA . ALA A 1 96 ? 0.364 -9.154 12.144 1.00 88.69 96 ALA A CA 1
ATOM 741 C C . ALA A 1 96 ? -0.199 -9.546 13.523 1.00 88.69 96 ALA A C 1
ATOM 743 O O . ALA A 1 96 ? -1.384 -9.850 13.642 1.00 88.69 96 ALA A O 1
ATOM 744 N N . GLN A 1 97 ? 0.622 -9.483 14.577 1.00 91.12 97 GLN A N 1
ATOM 745 C CA . GLN A 1 97 ? 0.174 -9.741 15.951 1.00 91.12 97 GLN A CA 1
ATOM 746 C C . GLN A 1 97 ? -0.854 -8.711 16.426 1.00 91.12 97 GLN A C 1
ATOM 748 O O . GLN A 1 97 ? -1.824 -9.069 17.094 1.00 91.12 97 GLN A O 1
ATOM 753 N N . ALA A 1 98 ? -0.672 -7.440 16.063 1.00 91.25 98 ALA A N 1
ATOM 754 C CA . ALA A 1 98 ? -1.625 -6.394 16.398 1.00 91.25 98 ALA A CA 1
ATOM 755 C C . ALA A 1 98 ? -2.983 -6.615 15.718 1.00 91.25 98 ALA A C 1
ATOM 757 O O . ALA A 1 98 ? -4.022 -6.458 16.356 1.00 91.25 98 ALA A O 1
ATOM 758 N N . MET A 1 99 ? -2.986 -7.032 14.450 1.00 93.62 99 MET A N 1
ATOM 759 C CA . MET A 1 99 ? -4.217 -7.350 13.723 1.00 93.62 99 MET A CA 1
ATOM 760 C C . MET A 1 99 ? -4.911 -8.599 14.265 1.00 93.62 99 MET A C 1
ATOM 762 O O . MET A 1 99 ? -6.133 -8.601 14.388 1.00 93.62 99 MET A O 1
ATOM 766 N N . GLU A 1 100 ? -4.155 -9.625 14.661 1.00 93.62 100 GLU A N 1
ATOM 767 C CA . GLU A 1 100 ? -4.701 -10.806 15.342 1.00 93.62 100 GLU A CA 1
ATOM 768 C C . GLU A 1 100 ? -5.391 -10.412 16.657 1.00 93.62 100 GLU A C 1
ATOM 770 O O . GLU A 1 100 ? -6.516 -10.831 16.931 1.00 93.62 100 GLU A O 1
ATOM 775 N N . TYR A 1 101 ? -4.760 -9.537 17.448 1.00 93.38 101 TYR A N 1
ATOM 776 C CA . TYR A 1 101 ? -5.352 -9.024 18.682 1.00 93.38 101 TYR A CA 1
ATOM 777 C C . TYR A 1 101 ? -6.655 -8.255 18.423 1.00 93.38 101 TYR A C 1
ATOM 779 O O . TYR A 1 101 ? -7.653 -8.497 19.110 1.00 93.38 101 TYR A O 1
ATOM 787 N N . VAL A 1 102 ? -6.660 -7.349 17.437 1.00 92.50 102 VAL A N 1
ATOM 788 C CA . VAL A 1 102 ? -7.860 -6.592 17.043 1.00 92.50 102 VAL A CA 1
ATOM 789 C C . VAL A 1 102 ? -8.966 -7.552 16.617 1.00 92.50 102 VAL A C 1
ATOM 791 O O . VAL A 1 102 ? -10.081 -7.459 17.122 1.00 92.50 102 VAL A O 1
ATOM 794 N N . TRP A 1 103 ? -8.655 -8.531 15.767 1.00 94.62 103 TRP A N 1
ATOM 795 C CA . TRP A 1 103 ? -9.623 -9.517 15.301 1.00 94.62 103 TRP A CA 1
ATOM 796 C C . TRP A 1 103 ? -10.264 -10.304 16.450 1.00 94.62 103 TRP A C 1
ATOM 798 O O . TRP A 1 103 ? -11.488 -10.419 16.524 1.00 94.62 103 TRP A O 1
ATOM 808 N N . GLN A 1 104 ? -9.465 -10.786 17.403 1.00 93.00 104 GLN A N 1
ATOM 809 C CA . GLN A 1 104 ? -9.972 -11.557 18.543 1.00 93.00 104 GLN A CA 1
ATOM 810 C C . GLN A 1 104 ? -10.968 -10.775 19.412 1.00 93.00 104 GLN A C 1
ATOM 812 O O . GLN A 1 104 ? -11.898 -11.380 19.955 1.00 93.00 104 GLN A O 1
ATOM 817 N N . HIS A 1 105 ? -10.795 -9.454 19.517 1.00 90.44 105 HIS A N 1
ATOM 818 C CA . HIS A 1 105 ? -11.643 -8.576 20.325 1.00 90.44 105 HIS A CA 1
ATOM 819 C C . HIS A 1 105 ? -12.806 -7.956 19.540 1.00 90.44 105 HIS A C 1
ATOM 821 O O . HIS A 1 105 ? -13.808 -7.587 20.150 1.00 90.44 105 HIS A O 1
ATOM 827 N N . ASP A 1 106 ? -12.705 -7.868 18.213 1.00 90.12 106 ASP A N 1
ATOM 828 C CA . ASP A 1 106 ? -13.688 -7.183 17.370 1.00 90.12 106 ASP A CA 1
ATOM 829 C C . ASP A 1 106 ? -14.604 -8.128 16.576 1.00 90.12 106 ASP A C 1
ATOM 831 O O . ASP A 1 106 ? -15.645 -7.697 16.090 1.00 90.12 106 ASP A O 1
ATOM 835 N N . LYS A 1 107 ? -14.294 -9.433 16.513 1.00 88.75 107 LYS A N 1
ATOM 836 C CA . LYS A 1 107 ? -15.032 -10.447 15.725 1.00 88.75 107 LYS A CA 1
ATOM 837 C C . LYS A 1 107 ? -16.549 -10.512 15.942 1.00 88.75 107 LYS A C 1
ATOM 839 O O . LYS A 1 107 ? -17.265 -11.007 15.083 1.00 88.75 107 LYS A O 1
ATOM 844 N N . ASN A 1 108 ? -17.037 -10.081 17.106 1.00 88.12 108 ASN A N 1
ATOM 845 C CA . ASN A 1 108 ? -18.458 -10.154 17.464 1.00 88.12 108 ASN A CA 1
ATOM 846 C C . ASN A 1 108 ? -19.199 -8.830 17.233 1.00 88.12 108 ASN A C 1
ATOM 848 O O . ASN A 1 108 ? -20.399 -8.751 17.500 1.00 88.12 108 ASN A O 1
ATOM 852 N N . GLN A 1 109 ? -18.502 -7.775 16.806 1.00 86.62 109 GLN A N 1
ATOM 853 C CA . GLN A 1 109 ? -19.139 -6.495 16.539 1.00 86.62 109 GLN A CA 1
ATOM 854 C C . GLN A 1 109 ? -19.857 -6.520 15.183 1.00 86.62 109 GLN A C 1
ATOM 856 O O . GLN A 1 109 ? -19.349 -7.103 14.232 1.00 86.62 109 GLN A O 1
ATOM 861 N N . PRO A 1 110 ? -21.038 -5.885 15.065 1.00 86.31 110 PRO A N 1
ATOM 862 C CA . PRO A 1 110 ? -21.778 -5.844 13.804 1.00 86.31 110 PRO A CA 1
ATOM 863 C C . PRO A 1 110 ? -21.145 -4.900 12.774 1.00 86.31 110 PRO A C 1
ATOM 865 O O . PRO A 1 110 ? -21.429 -5.002 11.583 1.00 86.31 110 PRO A O 1
ATOM 868 N N . ARG A 1 111 ? -20.344 -3.936 13.238 1.00 91.38 111 ARG A N 1
ATOM 869 C CA . ARG A 1 111 ? -19.630 -2.957 12.421 1.00 91.38 111 ARG A CA 1
ATOM 870 C C . ARG A 1 111 ? -18.244 -2.757 13.004 1.00 91.38 111 ARG A C 1
ATOM 872 O O . ARG A 1 111 ? -18.097 -2.678 14.222 1.00 91.38 111 ARG A O 1
ATOM 879 N N . HIS A 1 112 ? -17.268 -2.648 12.118 1.00 93.12 112 HIS A N 1
ATOM 880 C CA . HIS A 1 112 ? -15.853 -2.619 12.455 1.00 93.12 112 HIS A CA 1
ATOM 881 C C . HIS A 1 112 ? -15.268 -1.260 12.083 1.00 93.12 112 HIS A C 1
ATOM 883 O O . HIS A 1 112 ? -15.615 -0.703 11.044 1.00 93.12 112 HIS A O 1
ATOM 889 N N . CYS A 1 113 ? -14.378 -0.737 12.921 1.00 93.06 113 CYS A N 1
ATOM 890 C CA . CYS A 1 113 ? -13.593 0.453 12.612 1.00 93.06 113 CYS A CA 1
ATOM 891 C C . CYS A 1 113 ? -12.148 0.187 12.999 1.00 93.06 113 CYS A C 1
ATOM 893 O O . CYS A 1 113 ? -11.819 0.045 14.178 1.00 93.06 113 CYS A O 1
ATOM 895 N N . VAL A 1 114 ? -11.285 0.094 11.993 1.00 93.44 114 VAL A N 1
ATOM 896 C CA . VAL A 1 114 ? -9.846 -0.077 12.170 1.00 93.44 114 VAL A CA 1
ATOM 897 C C . VAL A 1 114 ? -9.121 0.951 11.314 1.00 93.44 114 VAL A C 1
ATOM 899 O O . VAL A 1 114 ? -9.191 0.931 10.090 1.00 93.44 114 VAL A O 1
ATOM 902 N N . ILE A 1 115 ? -8.423 1.867 11.975 1.00 92.00 115 ILE A N 1
ATOM 903 C CA . ILE A 1 115 ? -7.599 2.907 11.369 1.00 92.00 115 ILE A CA 1
ATOM 904 C C . ILE A 1 115 ? -6.149 2.427 11.417 1.00 92.00 115 ILE A C 1
ATOM 906 O O . ILE A 1 115 ? -5.506 2.451 12.469 1.00 92.00 115 ILE A O 1
ATOM 910 N N . ALA A 1 116 ? -5.633 1.988 10.277 1.00 90.56 116 ALA A N 1
ATOM 911 C CA . ALA A 1 116 ? -4.245 1.578 10.119 1.00 90.56 116 ALA A CA 1
ATOM 912 C C . ALA A 1 116 ? -3.767 1.857 8.686 1.00 90.56 116 ALA A C 1
ATOM 914 O O . ALA A 1 116 ? -4.558 2.246 7.825 1.00 90.56 116 ALA A O 1
ATOM 915 N N . ASP A 1 117 ? -2.473 1.657 8.438 1.00 88.06 117 ASP A N 1
ATOM 916 C CA . ASP A 1 117 ? -1.922 1.703 7.084 1.00 88.06 117 ASP A CA 1
ATOM 917 C C . ASP A 1 117 ? -2.344 0.475 6.253 1.00 88.06 117 ASP A C 1
ATOM 919 O O . ASP A 1 117 ? -2.846 -0.524 6.773 1.00 88.06 117 ASP A O 1
ATOM 923 N N . THR A 1 118 ? -2.072 0.526 4.951 1.00 86.50 118 THR A N 1
ATOM 924 C CA . THR A 1 118 ? -2.456 -0.481 3.954 1.00 86.50 118 THR A CA 1
ATOM 925 C C . THR A 1 118 ? -1.997 -1.895 4.331 1.00 86.50 118 THR A C 1
ATOM 927 O O . THR A 1 118 ? -2.775 -2.840 4.244 1.00 86.50 118 THR A O 1
ATOM 930 N N . TYR A 1 119 ? -0.748 -2.067 4.779 1.00 88.12 119 TYR A N 1
ATOM 931 C CA . TYR A 1 119 ? -0.189 -3.394 5.074 1.00 88.12 119 TYR A CA 1
ATOM 932 C C . TYR A 1 119 ? -0.823 -4.073 6.302 1.00 88.12 119 TYR A C 1
ATOM 934 O O . TYR A 1 119 ? -1.257 -5.220 6.169 1.00 88.12 119 TYR A O 1
ATOM 942 N N . PRO A 1 120 ? -0.947 -3.413 7.473 1.00 89.94 120 PRO A N 1
ATOM 943 C CA . PRO A 1 120 ? -1.730 -3.955 8.579 1.00 89.94 120 PRO A CA 1
ATOM 944 C C . PRO A 1 120 ? -3.175 -4.292 8.183 1.00 89.94 120 PRO A C 1
ATOM 946 O O . PRO A 1 120 ? -3.654 -5.373 8.508 1.00 89.94 120 PRO A O 1
ATOM 949 N N . LEU A 1 121 ? -3.863 -3.431 7.425 1.00 91.62 121 LEU A N 1
ATOM 950 C CA . LEU A 1 121 ? -5.245 -3.711 7.012 1.00 91.62 121 LEU A CA 1
ATOM 951 C C . LEU A 1 121 ? -5.356 -4.939 6.101 1.00 91.62 121 LEU A C 1
ATOM 953 O O . LEU A 1 121 ? -6.259 -5.750 6.286 1.00 91.62 121 LEU A O 1
ATOM 957 N N . LEU A 1 122 ? -4.404 -5.139 5.187 1.00 90.44 122 LEU A N 1
ATOM 958 C CA . LEU A 1 122 ? -4.328 -6.358 4.375 1.00 90.44 122 LEU A CA 1
ATOM 959 C C . LEU A 1 122 ? -4.102 -7.614 5.230 1.00 90.44 122 LEU A C 1
ATOM 961 O O . LEU A 1 122 ? -4.666 -8.672 4.945 1.00 90.44 122 LEU A O 1
ATOM 965 N N . ALA A 1 123 ? -3.296 -7.513 6.290 1.00 91.75 123 ALA A N 1
ATOM 966 C CA . ALA A 1 123 ? -3.120 -8.613 7.232 1.00 91.75 123 ALA A CA 1
ATOM 967 C C . ALA A 1 123 ? -4.427 -8.917 7.983 1.00 91.75 123 ALA A C 1
ATOM 969 O O . ALA A 1 123 ? -4.798 -10.083 8.113 1.00 91.75 123 ALA A O 1
ATOM 970 N N . LEU A 1 124 ? -5.167 -7.888 8.409 1.00 93.62 124 LEU A N 1
ATOM 971 C CA . LEU A 1 124 ? -6.478 -8.052 9.042 1.00 93.62 124 LEU A CA 1
ATOM 972 C C . LEU A 1 124 ? -7.507 -8.680 8.105 1.00 93.62 124 LEU A C 1
ATOM 974 O O . LEU A 1 124 ? -8.270 -9.544 8.526 1.00 93.62 124 LEU A O 1
ATOM 978 N N . GLU A 1 125 ? -7.528 -8.281 6.837 1.00 93.31 125 GLU A N 1
ATOM 979 C CA . GLU A 1 125 ? -8.385 -8.884 5.813 1.00 93.31 125 GLU A CA 1
ATOM 980 C C . GLU A 1 125 ? -8.109 -10.380 5.649 1.00 93.31 125 GLU A C 1
ATOM 982 O O . GLU A 1 125 ? -9.042 -11.180 5.534 1.00 93.31 125 GLU A O 1
ATOM 987 N N . ALA A 1 126 ? -6.832 -10.768 5.668 1.00 91.75 126 ALA A N 1
ATOM 988 C CA . ALA A 1 126 ? -6.426 -12.164 5.589 1.00 91.75 126 ALA A CA 1
ATOM 989 C C . ALA A 1 126 ? -6.834 -12.953 6.847 1.00 91.75 126 ALA A C 1
ATOM 991 O O . ALA A 1 126 ? -7.426 -14.026 6.723 1.00 91.75 126 ALA A O 1
ATOM 992 N N . ILE A 1 127 ? -6.564 -12.408 8.039 1.00 93.94 127 ILE A N 1
ATOM 993 C CA . ILE A 1 127 ? -6.858 -13.032 9.342 1.00 93.94 127 ILE A CA 1
ATOM 994 C C . ILE A 1 127 ? -8.370 -13.152 9.583 1.00 93.94 127 ILE A C 1
ATOM 996 O O . ILE A 1 127 ? -8.858 -14.192 10.021 1.00 93.94 127 ILE A O 1
ATOM 1000 N N . SER A 1 128 ? -9.134 -12.109 9.256 1.00 93.00 128 SER A N 1
ATOM 1001 C CA . SER A 1 128 ? -10.592 -12.067 9.435 1.00 93.00 128 SER A CA 1
ATOM 1002 C C . SER A 1 128 ? -11.366 -12.796 8.333 1.00 93.00 128 SER A C 1
ATOM 1004 O O . SER A 1 128 ? -12.594 -12.746 8.315 1.00 93.00 128 SER A O 1
ATOM 1006 N N . HIS A 1 129 ? -10.685 -13.448 7.383 1.00 92.31 129 HIS A N 1
ATOM 1007 C CA . HIS A 1 129 ? -11.307 -14.071 6.210 1.00 92.31 129 HIS A CA 1
ATOM 1008 C C . HIS A 1 129 ? -12.248 -13.119 5.447 1.00 92.31 129 HIS A C 1
ATOM 1010 O O . HIS A 1 129 ? -13.334 -13.513 5.020 1.00 92.31 129 HIS A O 1
ATOM 1016 N N . LYS A 1 130 ? -11.816 -11.864 5.258 1.00 90.62 130 LYS A N 1
ATOM 1017 C CA . LYS A 1 130 ? -12.569 -10.777 4.607 1.00 90.62 130 LYS A CA 1
ATOM 1018 C C . LYS A 1 130 ? -13.847 -10.339 5.333 1.00 90.62 130 LYS A C 1
ATOM 1020 O O . LYS A 1 130 ? -14.704 -9.718 4.710 1.00 90.62 130 LYS A O 1
ATOM 1025 N N . GLN A 1 131 ? -13.990 -10.628 6.627 1.00 89.75 131 GLN A N 1
ATOM 1026 C CA . GLN A 1 131 ? -15.078 -10.044 7.422 1.00 89.75 131 GLN A CA 1
ATOM 1027 C C . GLN A 1 131 ? -14.834 -8.556 7.700 1.00 89.75 131 GLN A C 1
ATOM 1029 O O . GLN A 1 131 ? -15.780 -7.773 7.711 1.00 89.75 131 GLN A O 1
ATOM 1034 N N . ILE A 1 132 ? -13.567 -8.151 7.833 1.00 91.19 132 ILE A N 1
ATOM 1035 C CA . ILE A 1 132 ? -13.165 -6.745 7.903 1.00 91.19 132 ILE A CA 1
ATOM 1036 C C . ILE A 1 132 ? -12.371 -6.421 6.641 1.00 91.19 132 ILE A C 1
ATOM 1038 O O . ILE A 1 132 ? -11.264 -6.924 6.476 1.00 91.19 132 ILE A O 1
ATOM 1042 N N . ILE A 1 133 ? -12.934 -5.590 5.759 1.00 91.25 133 ILE A N 1
ATOM 1043 C CA . ILE A 1 133 ? -12.279 -5.127 4.525 1.00 91.25 133 ILE A CA 1
ATOM 1044 C C . ILE A 1 133 ? -11.944 -3.647 4.670 1.00 91.25 133 ILE A C 1
ATOM 1046 O O . ILE A 1 133 ? -12.805 -2.857 5.059 1.00 91.25 133 ILE A O 1
ATOM 1050 N N . GLY A 1 134 ? -10.685 -3.285 4.418 1.00 89.06 134 GLY A N 1
ATOM 1051 C CA . GLY A 1 134 ? -10.181 -1.917 4.493 1.00 89.06 134 GLY A CA 1
ATOM 1052 C C . GLY A 1 134 ? -10.509 -1.223 5.819 1.00 89.06 134 GLY A C 1
ATOM 1053 O O . GLY A 1 134 ? -10.882 -0.052 5.840 1.00 89.06 134 GLY A O 1
ATOM 1054 N N . GLY A 1 135 ? -10.478 -1.980 6.920 1.00 89.75 135 GLY A N 1
ATOM 1055 C CA . GLY A 1 135 ? -10.791 -1.487 8.263 1.00 89.75 135 GLY A CA 1
ATOM 1056 C C . GLY A 1 135 ? -12.261 -1.135 8.517 1.00 89.75 135 GLY A C 1
ATOM 1057 O O . GLY A 1 135 ? -12.554 -0.498 9.524 1.00 89.75 135 GLY A O 1
ATOM 1058 N N . GLY A 1 136 ? -13.180 -1.532 7.629 1.00 91.38 136 GLY A N 1
ATOM 1059 C CA . GLY A 1 136 ? -14.614 -1.233 7.727 1.00 91.38 136 GLY A CA 1
ATOM 1060 C C . GLY A 1 136 ? -15.027 0.111 7.120 1.00 91.38 136 GLY A C 1
ATOM 1061 O O . GLY A 1 136 ? -16.201 0.473 7.178 1.00 91.38 136 GLY A O 1
ATOM 1062 N N . PHE A 1 137 ? -14.087 0.841 6.514 1.00 93.62 137 PHE A N 1
ATOM 1063 C CA . PHE A 1 137 ? -14.372 2.072 5.778 1.00 93.62 137 PHE A CA 1
ATOM 1064 C C . PHE A 1 137 ? -14.946 1.768 4.389 1.00 93.62 137 PHE A C 1
ATOM 1066 O O . PHE A 1 137 ? -14.518 0.798 3.751 1.00 93.62 137 PHE A O 1
ATOM 1073 N N . PRO A 1 138 ? -15.873 2.596 3.877 1.00 89.88 138 PRO A N 1
ATOM 1074 C CA . PRO A 1 138 ? -16.453 2.381 2.562 1.00 89.88 138 PRO A CA 1
ATOM 1075 C C . PRO A 1 138 ? -15.383 2.484 1.472 1.00 89.88 138 PRO A C 1
ATOM 1077 O O . PRO A 1 138 ? -14.493 3.338 1.490 1.00 89.88 138 PRO A O 1
ATOM 1080 N N . ILE A 1 139 ? -15.483 1.571 0.512 1.00 88.06 139 ILE A N 1
ATOM 1081 C CA . ILE A 1 139 ? -14.615 1.494 -0.658 1.00 88.06 139 ILE A CA 1
ATOM 1082 C C . ILE A 1 139 ? -15.422 2.014 -1.843 1.00 88.06 139 ILE A C 1
ATOM 1084 O O . ILE A 1 139 ? -16.535 1.547 -2.087 1.00 88.06 139 ILE A O 1
ATOM 1088 N N . ASN A 1 140 ? -14.884 2.997 -2.562 1.00 86.25 140 ASN A N 1
ATOM 1089 C CA . ASN A 1 140 ? -15.552 3.543 -3.740 1.00 86.25 140 ASN A CA 1
ATOM 1090 C C . ASN A 1 140 ? -15.377 2.637 -4.979 1.00 86.25 140 ASN A C 1
ATOM 1092 O O . ASN A 1 140 ? -14.685 1.620 -4.944 1.00 86.25 140 ASN A O 1
ATOM 1096 N N . GLU A 1 141 ? -15.975 3.035 -6.104 1.00 78.62 141 GLU A N 1
ATOM 1097 C CA . GLU A 1 141 ? -15.893 2.313 -7.389 1.00 78.62 141 GLU A CA 1
ATOM 1098 C C . GLU A 1 141 ? -14.452 2.128 -7.912 1.00 78.62 141 GLU A C 1
ATOM 1100 O O . GLU A 1 141 ? -14.197 1.250 -8.732 1.00 78.62 141 GLU A O 1
ATOM 1105 N N . TYR A 1 142 ? -13.513 2.925 -7.399 1.00 77.19 142 TYR A N 1
ATOM 1106 C CA . TYR A 1 142 ? -12.087 2.944 -7.736 1.00 77.19 142 TYR A CA 1
ATOM 1107 C C . TYR A 1 142 ? -11.223 2.211 -6.696 1.00 77.19 142 TYR A C 1
ATOM 1109 O O . TYR A 1 142 ? -10.025 2.452 -6.576 1.00 77.19 142 TYR A O 1
ATOM 1117 N N . PHE A 1 143 ? -11.828 1.354 -5.866 1.00 77.81 143 PHE A N 1
ATOM 1118 C CA . PHE A 1 143 ? -11.141 0.633 -4.786 1.00 77.81 143 PHE A CA 1
ATOM 1119 C C . PHE A 1 143 ? -10.380 1.540 -3.799 1.00 77.81 143 PHE A C 1
ATOM 1121 O O . PHE A 1 143 ? -9.497 1.082 -3.074 1.00 77.81 143 PHE A O 1
ATOM 1128 N N . ALA A 1 144 ? -10.714 2.830 -3.759 1.00 81.06 144 ALA A N 1
ATOM 1129 C CA . ALA A 1 144 ? -10.073 3.814 -2.910 1.00 81.06 144 ALA A CA 1
ATOM 1130 C C . ALA A 1 144 ? -10.909 4.074 -1.655 1.00 81.06 144 ALA A C 1
ATOM 1132 O O . ALA A 1 144 ? -12.140 4.003 -1.663 1.00 81.06 144 ALA A O 1
ATOM 1133 N N . GLN A 1 145 ? -10.207 4.430 -0.579 1.00 88.94 145 GLN A N 1
ATOM 1134 C CA . GLN A 1 145 ? -10.786 4.738 0.728 1.00 88.94 145 GLN A CA 1
ATOM 1135 C C . GLN A 1 145 ? -10.370 6.152 1.157 1.00 88.94 145 GLN A C 1
ATOM 1137 O O . GLN A 1 145 ? -9.481 6.317 2.000 1.00 88.94 145 GLN A O 1
ATOM 1142 N N . PRO A 1 146 ? -10.951 7.201 0.547 1.00 87.38 146 PRO A N 1
ATOM 1143 C CA . PRO A 1 146 ? -10.515 8.580 0.772 1.00 87.38 146 PRO A CA 1
ATOM 1144 C C . PRO A 1 146 ? -10.695 9.024 2.230 1.00 87.38 146 PRO A C 1
ATOM 1146 O O . PRO A 1 146 ? -9.876 9.779 2.749 1.00 87.38 146 PRO A O 1
ATOM 1149 N N . GLU A 1 147 ? -11.729 8.525 2.905 1.00 89.00 147 GLU A N 1
ATOM 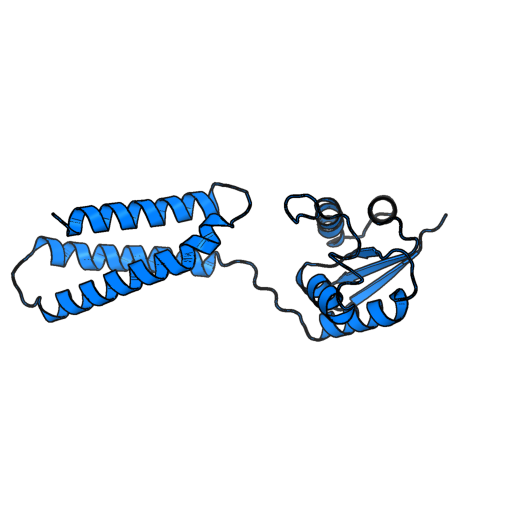1150 C CA . GLU A 1 147 ? -12.035 8.840 4.304 1.00 89.00 147 GLU A CA 1
ATOM 1151 C C . GLU A 1 147 ? -10.969 8.286 5.251 1.00 89.00 147 GLU A C 1
ATOM 1153 O O . GLU A 1 147 ? -10.396 9.035 6.044 1.00 89.00 147 GLU A O 1
ATOM 1158 N N . LEU A 1 148 ? -10.629 7.000 5.099 1.00 90.00 148 LEU A N 1
ATOM 1159 C CA . LEU A 1 148 ? -9.540 6.369 5.839 1.00 90.00 148 LEU A CA 1
ATOM 1160 C C . LEU A 1 148 ? -8.225 7.115 5.600 1.00 90.00 148 LEU A C 1
ATOM 1162 O O . LEU A 1 148 ? -7.532 7.445 6.555 1.00 90.00 148 LEU A O 1
ATOM 1166 N N . GLN A 1 149 ? -7.893 7.434 4.345 1.00 88.31 149 GLN A N 1
ATOM 1167 C CA . GLN A 1 149 ? -6.653 8.145 4.019 1.00 88.31 149 GLN A CA 1
ATOM 1168 C C . GLN A 1 149 ? -6.611 9.554 4.626 1.00 88.31 149 GLN A C 1
ATOM 1170 O O . GLN A 1 149 ? -5.567 9.983 5.123 1.00 88.31 149 GLN A O 1
ATOM 1175 N N . ALA A 1 150 ? -7.731 10.281 4.617 1.00 87.88 150 ALA A N 1
ATOM 1176 C CA . ALA A 1 150 ? -7.823 11.608 5.216 1.00 87.88 150 ALA A CA 1
ATOM 1177 C C . ALA A 1 150 ? -7.591 11.566 6.734 1.00 87.88 150 ALA A C 1
ATOM 1179 O O . ALA A 1 150 ? -6.883 12.424 7.268 1.00 87.88 150 ALA A O 1
ATOM 1180 N N . ILE A 1 151 ? -8.140 10.555 7.416 1.00 88.75 151 ILE A N 1
ATOM 1181 C CA . ILE A 1 151 ? -7.962 10.345 8.858 1.00 88.75 151 ILE A CA 1
ATOM 1182 C C . ILE A 1 151 ? -6.538 9.850 9.157 1.00 88.75 151 ILE A C 1
ATOM 1184 O O . ILE A 1 151 ? -5.859 10.400 10.024 1.00 88.75 151 ILE A O 1
ATOM 1188 N N . TRP A 1 152 ? -6.038 8.873 8.398 1.00 87.62 152 TRP A N 1
ATOM 1189 C CA . TRP A 1 152 ? -4.707 8.285 8.566 1.00 87.62 152 TRP A CA 1
ATOM 1190 C C . TRP A 1 152 ? -3.586 9.316 8.402 1.00 87.62 152 TRP A C 1
ATOM 1192 O O . TRP A 1 152 ? -2.653 9.363 9.203 1.00 87.62 152 TRP A O 1
ATOM 1202 N N . ARG A 1 153 ? -3.710 10.237 7.437 1.00 84.25 153 ARG A N 1
ATOM 1203 C CA . ARG A 1 153 ? -2.750 11.343 7.275 1.00 84.25 153 ARG A CA 1
ATOM 1204 C C . ARG A 1 153 ? -2.648 12.228 8.518 1.00 84.25 153 ARG A C 1
ATOM 1206 O O . ARG A 1 153 ? -1.567 12.738 8.808 1.00 84.25 153 ARG A O 1
ATOM 1213 N N . LYS A 1 154 ? -3.745 12.401 9.258 1.00 82.88 154 LYS A N 1
ATOM 1214 C CA . LYS A 1 154 ? -3.773 13.154 10.522 1.00 82.88 154 LYS A CA 1
ATOM 1215 C C . LYS A 1 154 ? -3.338 12.307 11.721 1.00 82.88 154 LYS A C 1
ATOM 1217 O O . LYS A 1 154 ? -2.810 12.858 12.683 1.00 82.88 154 LYS A O 1
ATOM 1222 N N . ALA A 1 155 ? -3.460 10.980 11.638 1.00 74.12 155 ALA A N 1
ATOM 1223 C CA . ALA A 1 155 ? -2.988 10.026 12.647 1.00 74.12 155 ALA A CA 1
ATOM 1224 C C . ALA A 1 155 ? -1.451 9.998 12.817 1.00 74.12 155 ALA A C 1
ATOM 1226 O O . ALA A 1 155 ? -0.920 9.378 13.746 1.00 74.12 155 ALA A O 1
ATOM 1227 N N . ASN A 1 156 ? -0.706 10.700 11.952 1.00 66.12 156 ASN A N 1
ATOM 1228 C CA . ASN A 1 156 ? 0.707 10.981 12.196 1.00 66.12 156 ASN A CA 1
ATOM 1229 C C . ASN A 1 156 ? 0.956 11.976 13.344 1.00 66.12 156 ASN A C 1
ATOM 1231 O O . ASN A 1 156 ? 2.044 11.945 13.916 1.00 66.12 156 ASN A O 1
ATOM 1235 N N . GLY A 1 157 ? -0.054 12.760 13.737 1.00 66.56 157 GLY A N 1
ATOM 1236 C CA . GLY A 1 157 ? -0.099 13.525 14.987 1.00 66.56 157 GLY A CA 1
ATOM 1237 C C . GLY A 1 157 ? -1.077 12.924 16.006 1.00 66.56 157 GLY A C 1
ATOM 1238 O O . GLY A 1 157 ? -1.338 11.722 16.016 1.00 66.56 157 GLY A O 1
ATOM 1239 N N . THR A 1 158 ? -1.638 13.759 16.877 1.00 71.56 158 THR A N 1
ATOM 1240 C CA . THR A 1 158 ? -2.753 13.391 17.761 1.00 71.56 158 THR A CA 1
ATOM 1241 C C . THR A 1 158 ? -4.067 13.469 16.989 1.00 71.56 158 THR A C 1
ATOM 1243 O O . THR A 1 158 ? -4.443 14.550 16.538 1.00 71.56 158 THR A O 1
ATOM 1246 N N . LEU A 1 159 ? -4.790 12.348 16.856 1.00 78.44 159 LEU A N 1
ATOM 1247 C CA . LEU A 1 159 ? -6.156 12.394 16.326 1.00 78.44 159 LEU A CA 1
ATOM 1248 C C . LEU A 1 159 ? -7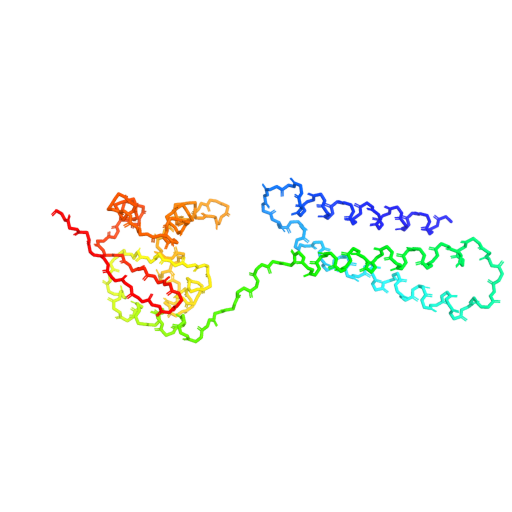.015 13.288 17.221 1.00 78.44 159 LEU A C 1
ATOM 1250 O O . LEU A 1 159 ? -7.065 13.101 18.441 1.00 78.44 159 LEU A O 1
ATOM 1254 N N . SER A 1 160 ? -7.693 14.251 16.606 1.00 82.19 160 SER A N 1
ATOM 1255 C CA . SER A 1 160 ? -8.664 15.083 17.303 1.00 82.19 160 SER A CA 1
ATOM 1256 C C . SER A 1 160 ? -9.965 14.308 17.544 1.00 82.19 160 SER A C 1
ATOM 1258 O O . SER A 1 160 ? -10.240 13.294 16.897 1.00 82.19 160 SER A O 1
ATOM 1260 N N . ALA A 1 161 ? -10.794 14.789 18.473 1.00 82.88 161 ALA A N 1
ATOM 1261 C CA . ALA A 1 161 ? -12.106 14.192 18.719 1.00 82.88 161 ALA A CA 1
ATOM 1262 C C . ALA A 1 161 ? -13.003 14.222 17.466 1.00 82.88 161 ALA A C 1
ATOM 1264 O O . ALA A 1 161 ? -13.745 13.274 17.225 1.00 82.88 161 ALA A O 1
ATOM 1265 N N . SER A 1 162 ? -12.888 15.260 16.630 1.00 85.38 162 SER A N 1
ATOM 1266 C CA . SER A 1 162 ? -13.658 15.364 15.387 1.00 85.38 162 SER A CA 1
ATOM 1267 C C . SER A 1 162 ? -13.202 14.370 14.317 1.00 85.38 162 SER A C 1
ATOM 1269 O O . SER A 1 162 ? -14.037 13.877 13.564 1.00 85.38 162 SER A O 1
ATOM 1271 N N . ASP A 1 163 ? -11.912 14.021 14.262 1.00 86.44 163 ASP A N 1
ATOM 1272 C CA . ASP A 1 163 ? -11.418 12.993 13.334 1.00 86.44 163 ASP A CA 1
ATOM 1273 C C . ASP A 1 163 ? -11.918 11.591 13.723 1.00 86.44 163 ASP A C 1
ATOM 1275 O O . ASP A 1 163 ? -12.270 10.795 12.854 1.00 86.44 163 ASP A O 1
ATOM 1279 N N . LEU A 1 164 ? -12.007 11.300 15.027 1.00 87.31 164 LEU A N 1
ATOM 1280 C CA . LEU A 1 164 ? -12.617 10.063 15.531 1.00 87.31 164 LEU A CA 1
ATOM 1281 C C . LEU A 1 164 ? -14.119 10.015 15.240 1.00 87.31 164 LEU A C 1
ATOM 1283 O O . LE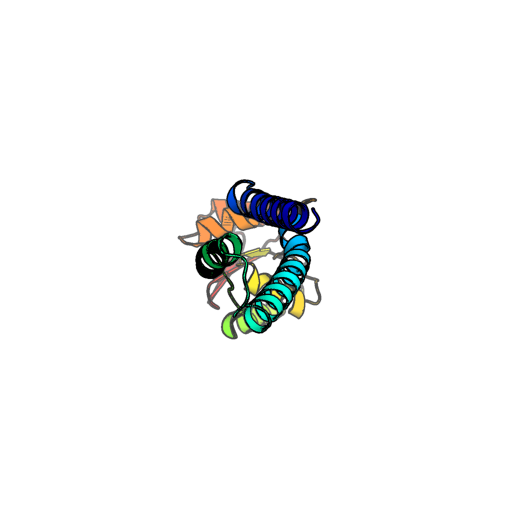U A 1 164 ? -14.621 8.987 14.801 1.00 87.31 164 LEU A O 1
ATOM 1287 N N . GLN A 1 165 ? -14.824 11.135 15.411 1.00 88.94 165 GLN A N 1
ATOM 1288 C CA . GLN A 1 165 ? -16.244 11.214 15.080 1.00 88.94 165 GLN A CA 1
ATOM 1289 C C . GLN A 1 165 ? -16.496 10.995 13.583 1.00 88.94 165 GLN A C 1
ATOM 1291 O O . GLN A 1 165 ? -17.428 10.286 13.215 1.00 88.94 165 GLN A O 1
ATOM 1296 N N . ALA A 1 166 ? -15.635 11.526 12.712 1.00 88.12 166 ALA A N 1
ATOM 1297 C CA . ALA A 1 166 ? -15.686 11.232 11.283 1.00 88.12 166 ALA A CA 1
ATOM 1298 C C . ALA A 1 166 ? -15.476 9.734 10.988 1.00 88.12 166 ALA A C 1
ATOM 1300 O O . ALA A 1 166 ? -16.178 9.182 10.144 1.00 88.12 166 ALA A O 1
ATOM 1301 N N . ALA A 1 167 ? -14.570 9.061 11.708 1.00 89.25 167 ALA A N 1
ATOM 1302 C CA . ALA A 1 167 ? -14.367 7.617 11.578 1.00 89.25 167 ALA A CA 1
ATOM 1303 C C . ALA A 1 167 ? -15.609 6.810 11.994 1.00 89.25 167 ALA A C 1
ATOM 1305 O O . ALA A 1 167 ? -16.015 5.887 11.284 1.00 89.25 167 ALA A O 1
ATOM 1306 N N . PHE A 1 168 ? -16.242 7.180 13.112 1.00 91.50 168 PHE A N 1
ATOM 1307 C CA . PHE A 1 168 ? -17.483 6.555 13.573 1.00 91.50 168 PHE A CA 1
ATOM 1308 C C . PHE A 1 168 ? -18.640 6.791 12.602 1.00 91.50 168 PHE A C 1
ATOM 1310 O O . PHE A 1 168 ? -19.397 5.868 12.325 1.00 91.50 168 PHE A O 1
ATOM 1317 N N . LEU A 1 169 ? -18.752 7.987 12.019 1.00 91.19 169 LEU A N 1
ATOM 1318 C CA . LEU A 1 169 ? -19.775 8.288 11.014 1.00 91.19 169 LEU A CA 1
ATOM 1319 C C . LEU A 1 169 ? -19.564 7.504 9.710 1.00 91.19 169 LEU A C 1
ATOM 1321 O O . LEU A 1 169 ? -20.537 7.020 9.138 1.00 91.19 169 LEU A O 1
ATOM 1325 N N . ALA A 1 170 ? -18.315 7.358 9.259 1.00 90.31 170 ALA A N 1
ATOM 1326 C CA . ALA A 1 170 ? -17.981 6.644 8.026 1.00 90.31 170 ALA A CA 1
ATOM 1327 C C . ALA A 1 170 ? -18.216 5.128 8.139 1.00 90.31 170 ALA A C 1
ATOM 1329 O O . ALA A 1 170 ? -18.780 4.508 7.241 1.00 90.31 170 ALA A O 1
ATOM 1330 N N . THR A 1 171 ? -17.799 4.529 9.256 1.00 90.31 171 THR A N 1
ATOM 1331 C CA . THR A 1 171 ? -17.889 3.073 9.486 1.00 90.31 171 THR A CA 1
ATOM 1332 C C . THR A 1 171 ? -19.205 2.653 10.144 1.00 90.31 171 THR A C 1
ATOM 1334 O O . THR A 1 171 ? -19.631 1.500 10.061 1.00 90.31 171 THR A O 1
ATOM 1337 N N . GLY A 1 172 ? -19.866 3.585 10.833 1.00 87.81 172 GLY A N 1
ATOM 1338 C CA . GLY A 1 172 ? -21.042 3.333 11.653 1.00 87.81 172 GLY A CA 1
ATOM 1339 C C . GLY A 1 172 ? -20.773 2.471 12.890 1.00 87.81 172 GLY A C 1
ATOM 1340 O O . GLY A 1 172 ? -21.739 1.926 13.429 1.00 87.81 172 GLY A O 1
ATOM 1341 N N . ALA A 1 173 ? -19.510 2.279 13.285 1.00 88.88 173 ALA A N 1
ATOM 1342 C CA . ALA A 1 173 ? -19.103 1.489 14.447 1.00 88.88 173 ALA A CA 1
ATOM 1343 C C . ALA A 1 173 ? -19.054 2.341 15.729 1.00 88.88 173 ALA A C 1
ATOM 1345 O O . ALA A 1 173 ? -18.831 3.545 15.668 1.00 88.88 173 ALA A O 1
ATOM 1346 N N . ASN A 1 174 ? -19.205 1.704 16.895 1.00 86.81 174 ASN A N 1
ATOM 1347 C CA . ASN A 1 174 ? -19.165 2.387 18.202 1.00 86.81 174 ASN A CA 1
ATOM 1348 C C . ASN A 1 174 ? -17.764 2.398 18.834 1.00 86.81 174 ASN A C 1
ATOM 1350 O O . ASN A 1 174 ? -17.487 3.168 19.752 1.00 86.81 174 ASN A O 1
ATOM 1354 N N . ASN A 1 175 ? -16.886 1.512 18.363 1.00 89.50 175 ASN A N 1
ATOM 1355 C CA . ASN A 1 175 ? -15.510 1.374 18.820 1.00 89.50 175 ASN A CA 1
ATOM 1356 C C . ASN A 1 175 ? -14.598 1.417 17.601 1.00 89.50 175 ASN A C 1
ATOM 1358 O O . ASN A 1 175 ? -14.921 0.814 16.579 1.00 89.50 175 ASN A O 1
ATOM 1362 N N . CYS A 1 176 ? -13.467 2.107 17.721 1.00 90.12 176 CYS A N 1
ATOM 1363 C CA . CYS A 1 176 ? -12.474 2.185 16.668 1.00 90.12 176 CYS A CA 1
ATOM 1364 C C . CYS A 1 176 ? -11.076 1.869 17.194 1.00 90.12 176 CYS A C 1
ATOM 1366 O O . CYS A 1 176 ? -10.612 2.423 18.197 1.00 90.12 176 CYS A O 1
ATOM 1368 N N . TRP A 1 177 ? -10.401 0.979 16.478 1.00 91.50 177 TRP A N 1
ATOM 1369 C CA . TRP A 1 177 ? -9.044 0.542 16.752 1.00 91.50 177 TRP A CA 1
ATOM 1370 C C . TRP A 1 177 ? -8.077 1.330 15.885 1.00 91.50 177 TRP A C 1
ATOM 1372 O O . TRP A 1 177 ? -8.186 1.324 14.666 1.00 91.50 177 TRP A O 1
ATOM 1382 N N . ILE A 1 178 ? -7.108 1.998 16.495 1.00 90.31 178 ILE A N 1
ATOM 1383 C CA . ILE A 1 178 ? -6.020 2.658 15.777 1.00 90.31 178 ILE A CA 1
ATOM 1384 C C . ILE A 1 178 ? -4.779 1.795 15.939 1.00 90.31 178 ILE A C 1
ATOM 1386 O O . ILE A 1 178 ? -4.366 1.530 17.072 1.00 90.31 178 ILE A O 1
ATOM 1390 N N . VAL A 1 179 ? -4.173 1.378 14.828 1.00 88.69 179 VAL A N 1
ATOM 1391 C CA . VAL A 1 179 ? -2.938 0.589 14.852 1.00 88.69 179 VAL A CA 1
ATOM 1392 C C . VAL A 1 179 ? -1.829 1.303 14.103 1.00 88.69 179 VAL A C 1
ATOM 1394 O O . VAL A 1 179 ? -1.971 1.652 12.934 1.00 88.69 179 VAL A O 1
ATOM 1397 N N . LYS A 1 180 ? -0.710 1.522 14.797 1.00 85.62 180 LYS A N 1
ATOM 1398 C CA . LYS A 1 180 ? 0.462 2.225 14.268 1.00 85.62 180 LYS A CA 1
ATOM 1399 C C . LYS A 1 180 ? 1.740 1.532 14.721 1.00 85.62 180 LYS A C 1
ATOM 1401 O O . LYS A 1 180 ? 2.005 1.482 15.920 1.00 85.62 180 LYS A O 1
ATOM 1406 N N . ASN A 1 181 ? 2.534 1.029 13.773 1.00 79.19 181 ASN A N 1
ATOM 1407 C CA . ASN A 1 181 ? 3.791 0.310 14.025 1.00 79.19 181 ASN A CA 1
ATOM 1408 C C . ASN A 1 181 ? 3.642 -0.756 15.133 1.00 79.19 181 ASN A C 1
ATOM 1410 O O . ASN A 1 181 ? 4.355 -0.719 16.136 1.00 79.19 181 ASN A O 1
ATOM 1414 N N . GLY A 1 182 ? 2.638 -1.631 15.019 1.00 73.94 182 GLY A N 1
ATOM 1415 C CA . GLY A 1 182 ? 2.302 -2.639 16.037 1.00 73.94 182 GLY A CA 1
ATOM 1416 C C . GLY A 1 182 ? 1.702 -2.127 17.361 1.00 73.94 182 GLY A C 1
ATOM 1417 O O . GLY A 1 182 ? 1.301 -2.936 18.193 1.00 73.94 182 GLY A O 1
ATOM 1418 N N . THR A 1 183 ? 1.599 -0.813 17.586 1.00 81.06 183 THR A N 1
ATOM 1419 C CA . THR A 1 183 ? 0.939 -0.252 18.779 1.00 81.06 183 THR A CA 1
ATOM 1420 C C . THR A 1 183 ? -0.561 -0.152 18.550 1.00 81.06 183 THR A C 1
ATOM 1422 O O . THR A 1 183 ? -0.990 0.396 17.536 1.00 81.06 183 THR A O 1
ATOM 1425 N N . ILE A 1 184 ? -1.351 -0.635 19.510 1.00 83.94 184 ILE A N 1
ATOM 1426 C CA . ILE A 1 184 ? -2.815 -0.673 19.439 1.00 83.94 184 ILE A CA 1
ATOM 1427 C C . ILE A 1 184 ? -3.397 0.352 20.409 1.00 83.94 184 ILE A C 1
ATOM 1429 O O . ILE A 1 184 ? -3.075 0.351 21.597 1.00 83.94 184 ILE A O 1
ATOM 1433 N N . LEU A 1 185 ? -4.291 1.203 19.916 1.00 82.19 185 LEU A N 1
ATOM 1434 C CA . LEU A 1 185 ? -5.082 2.123 20.724 1.00 82.19 185 LEU A CA 1
ATOM 1435 C C . LEU A 1 185 ? -6.563 1.881 20.447 1.00 82.19 185 LEU A C 1
ATOM 1437 O O . LEU A 1 185 ? -7.003 1.968 19.305 1.00 82.19 185 LEU A O 1
ATOM 1441 N N . ASN A 1 186 ? -7.339 1.612 21.494 1.00 82.88 186 ASN A N 1
ATOM 1442 C CA . ASN A 1 186 ? -8.791 1.488 21.394 1.00 82.88 186 ASN A CA 1
ATOM 1443 C C . ASN A 1 186 ? -9.461 2.800 21.819 1.00 82.88 186 ASN A C 1
ATOM 1445 O O . ASN A 1 186 ? -9.133 3.362 22.873 1.00 82.88 186 ASN A O 1
ATOM 1449 N N . LYS A 1 187 ? -10.389 3.296 21.002 1.00 81.06 187 LYS A N 1
ATOM 1450 C CA . LYS A 1 187 ? -11.229 4.455 21.302 1.00 81.06 187 LYS A CA 1
ATOM 1451 C C . LYS A 1 187 ? -12.692 4.073 21.132 1.00 81.06 187 LYS A C 1
ATOM 1453 O O . LYS A 1 187 ? -13.099 3.614 20.073 1.00 81.06 187 LYS A O 1
ATOM 1458 N N . THR A 1 188 ? -13.478 4.307 22.173 1.00 78.56 188 THR A N 1
ATOM 1459 C CA . THR A 1 188 ? -14.933 4.150 22.142 1.00 78.56 188 THR A CA 1
ATOM 1460 C C . THR A 1 188 ? -15.583 5.507 21.921 1.00 78.56 188 THR A C 1
ATOM 1462 O O . THR A 1 188 ? -15.076 6.516 22.427 1.00 78.56 188 THR A O 1
ATOM 1465 N N . ASP A 1 189 ? -16.692 5.534 21.189 1.00 72.44 189 ASP A N 1
ATOM 1466 C CA . ASP A 1 189 ? -17.490 6.744 21.042 1.00 72.44 189 ASP A CA 1
ATOM 1467 C C . ASP A 1 189 ? -18.056 7.127 22.416 1.00 72.44 189 ASP A C 1
ATOM 1469 O O . ASP A 1 189 ? -18.780 6.359 23.058 1.00 72.44 189 ASP A O 1
ATOM 1473 N N . LYS A 1 190 ? -17.621 8.277 22.935 1.00 60.97 190 LYS A N 1
ATOM 1474 C CA . LYS A 1 190 ? -18.170 8.836 24.168 1.00 60.97 190 LYS A CA 1
ATOM 1475 C C . LYS A 1 190 ? -19.310 9.742 23.747 1.00 60.97 190 LYS A C 1
ATOM 1477 O O . LYS A 1 190 ? -19.065 10.894 23.403 1.00 60.97 190 LYS A O 1
ATOM 1482 N N . ASN A 1 191 ? -20.507 9.170 23.767 1.00 46.12 191 ASN A N 1
ATOM 1483 C CA . ASN A 1 191 ? -21.761 9.910 23.680 1.00 46.12 191 ASN A CA 1
ATOM 1484 C C . ASN A 1 191 ? -21.774 11.080 24.678 1.00 46.12 191 ASN A C 1
ATOM 1486 O O . ASN A 1 191 ? -21.364 10.849 25.844 1.00 46.12 191 ASN A O 1
#

Secondary structure (DSSP, 8-state):
-HHHHHHHHHHHHHHHHHIIIII--S-THHHHHHHHHHHHHHHHHHHHHHHHHHH-SSS-HHHHHHHHHHHHHHHHHHHHHHHT--------HHHHHHHHHHHHHHTT-SS--EE--HHHHHHHHHHTTTSSSGGG----TTS--HHHHHHHHHTTSPPPHHHHHHHHHHH--SEEEEEETTEEEEEE---

pLDDT: mean 76.55, std 12.95, range [46.12, 94.62]